Protein AF-A0A961W915-F1 (afdb_monomer)

Nearest PDB structures (foldseek):
  8gjg-assembly1_A  TM=4.124E-01  e=2.824E+00  synthetic construct
  4q25-assembly1_B  TM=3.268E-01  e=2.343E+00  Pseudomonas aeruginosa PAO1

Sequence (198 aa):
MVFWMLTIAFSVVFLVISAAAGSSDPQMVYVHMSVAALVSIVFALISVRDTRQLITEGAPRNAVYASTIRFMGLLWTWGALALVITYGTGILDWPNWMPFFVAFFVAAGLCMFISSTLRRDLDRGEADDRILQLGGYLTAVQLIGMVAAVVAISMSGGATIGAIKTDTWAANQVFLFGALALAAISAYTLKASIGDAR

Solvent-accessible surface area (backbone atoms only — not comparable to full-atom values): 9930 Å² total; per-residue (Å²): 108,68,68,59,52,49,54,43,51,54,50,38,51,52,40,42,52,23,54,53,43,32,82,82,35,73,67,27,53,55,52,28,43,50,53,34,41,51,53,21,49,51,53,27,54,51,46,49,49,51,45,50,50,38,54,77,70,68,50,56,69,46,58,44,41,19,53,50,32,37,52,45,14,50,52,26,43,42,46,22,51,42,44,46,54,32,47,71,68,59,62,35,72,53,98,74,51,60,68,56,34,52,53,25,45,52,51,13,50,52,23,43,49,52,18,51,49,40,48,51,32,54,78,68,73,46,82,58,64,67,61,45,49,49,43,54,48,53,37,52,53,45,25,55,53,20,51,52,49,39,51,54,43,62,74,65,44,34,56,40,81,85,22,60,88,62,47,46,23,64,55,36,27,42,51,40,26,47,21,51,21,45,23,50,41,26,52,51,51,53,55,53,66,57,59,78,75,113

pLDDT: mean 90.87, std 9.74, range [37.22, 98.19]

Mean predicted aligned error: 4.41 Å

Secondary structure (DSSP, 8-state):
-HHHHHHHHHHHHHHHHHHHHTTT-TTHHHHHHHHHHHHHHHHHHHHHHHHHHHHHTT--HHHHHHHHHHHHHHHHHHHHHHHHHHHHTTSS--TTHHHHHHHHHHHHHHHHHHHHHHHHHHHHT---HHHHHHHHHHHHHHHHHHHHHHHHHHHHTTTSGGGGGGS-HHHHHHHHHHHHHHHHHHHHHHHHHHHTT-

Structure (mmCIF, N/CA/C/O backbone):
data_AF-A0A961W915-F1
#
_entry.id   AF-A0A961W915-F1
#
loop_
_atom_site.group_PDB
_atom_site.id
_atom_site.type_symbol
_atom_site.label_atom_id
_atom_site.label_alt_id
_atom_site.label_comp_id
_atom_site.label_asym_id
_atom_site.label_entity_id
_atom_site.label_seq_id
_atom_site.pdbx_PDB_ins_code
_atom_site.Cartn_x
_atom_site.Cartn_y
_atom_site.Cartn_z
_atom_site.occupancy
_atom_site.B_iso_or_equiv
_atom_site.auth_seq_id
_atom_site.auth_comp_id
_atom_site.auth_asym_id
_atom_site.auth_atom_id
_atom_site.pdbx_PDB_model_num
ATOM 1 N N . MET A 1 1 ? -10.499 -14.207 1.181 1.00 76.06 1 MET A N 1
ATOM 2 C CA . MET A 1 1 ? -9.057 -14.366 0.875 1.00 76.06 1 MET A CA 1
ATOM 3 C C . MET A 1 1 ? -8.801 -14.614 -0.605 1.00 76.06 1 MET A C 1
ATOM 5 O O . MET A 1 1 ? -7.999 -13.884 -1.164 1.00 76.06 1 MET A O 1
ATOM 9 N N . VAL A 1 2 ? -9.513 -15.543 -1.256 1.00 83.12 2 VAL A N 1
ATOM 10 C CA . VAL A 1 2 ? -9.369 -15.824 -2.702 1.00 83.12 2 VAL A CA 1
ATOM 11 C C . VAL A 1 2 ? -9.484 -14.567 -3.575 1.00 83.12 2 VAL A C 1
ATOM 13 O O . VAL A 1 2 ? -8.604 -14.321 -4.388 1.00 83.12 2 VAL A O 1
ATOM 16 N N . PHE A 1 3 ? -10.495 -13.720 -3.340 1.00 88.81 3 PHE A N 1
ATOM 17 C CA . PHE A 1 3 ? -10.654 -12.445 -4.057 1.00 88.81 3 PHE A CA 1
ATOM 18 C C . PHE A 1 3 ? -9.382 -11.577 -4.025 1.00 88.81 3 PHE A C 1
ATOM 20 O O . PHE A 1 3 ? -8.920 -11.127 -5.063 1.00 88.81 3 PHE A O 1
ATOM 27 N N . TRP A 1 4 ? -8.766 -11.404 -2.850 1.00 88.44 4 TRP A N 1
ATOM 28 C CA . TRP A 1 4 ? -7.552 -10.595 -2.697 1.00 88.44 4 TRP A CA 1
ATOM 29 C C . TRP A 1 4 ? -6.347 -11.195 -3.413 1.00 88.44 4 TRP A C 1
ATOM 31 O O . TRP A 1 4 ? -5.595 -10.461 -4.045 1.00 88.44 4 TRP A O 1
ATOM 41 N N . MET A 1 5 ? -6.184 -12.518 -3.348 1.00 88.62 5 MET A N 1
ATOM 42 C CA . MET A 1 5 ? -5.103 -13.204 -4.057 1.00 88.62 5 MET A CA 1
ATOM 43 C C . MET A 1 5 ? -5.242 -13.040 -5.569 1.00 88.62 5 MET A C 1
ATOM 45 O O . MET A 1 5 ? -4.257 -12.738 -6.230 1.00 88.62 5 MET A O 1
ATOM 49 N N . LEU A 1 6 ? -6.459 -13.178 -6.105 1.00 90.69 6 LEU A N 1
ATOM 50 C CA . LEU A 1 6 ? -6.725 -12.984 -7.530 1.00 90.69 6 LEU A CA 1
ATOM 51 C C . LEU A 1 6 ? -6.478 -11.534 -7.953 1.00 90.69 6 LEU A C 1
ATOM 53 O O . LEU A 1 6 ? -5.783 -11.310 -8.937 1.00 90.69 6 LEU A O 1
ATOM 57 N N . THR A 1 7 ? -6.970 -10.550 -7.195 1.00 91.44 7 THR A N 1
ATOM 58 C CA . THR A 1 7 ? -6.728 -9.126 -7.486 1.00 91.44 7 THR A CA 1
ATOM 59 C C . THR A 1 7 ? -5.234 -8.804 -7.512 1.00 91.44 7 THR A C 1
ATOM 61 O O . THR A 1 7 ? -4.763 -8.139 -8.435 1.00 91.44 7 THR A O 1
ATOM 64 N N . ILE A 1 8 ? -4.467 -9.304 -6.538 1.00 93.69 8 ILE A N 1
ATOM 65 C CA . ILE A 1 8 ? -3.010 -9.127 -6.504 1.00 93.69 8 ILE A CA 1
ATOM 66 C C . ILE A 1 8 ? -2.358 -9.835 -7.696 1.00 93.69 8 ILE A C 1
ATOM 68 O O . ILE A 1 8 ? -1.586 -9.209 -8.412 1.00 93.69 8 ILE A O 1
ATOM 72 N N . ALA A 1 9 ? -2.693 -11.099 -7.954 1.00 93.38 9 ALA A N 1
ATOM 73 C CA . ALA A 1 9 ? -2.092 -11.873 -9.036 1.00 93.38 9 ALA A CA 1
ATOM 74 C C . ALA A 1 9 ? -2.348 -11.240 -10.412 1.00 93.38 9 ALA A C 1
ATOM 76 O O . ALA A 1 9 ? -1.402 -10.973 -11.149 1.00 93.38 9 ALA A O 1
ATOM 77 N N . PHE A 1 10 ? -3.608 -10.939 -10.741 1.00 94.50 10 PHE A N 1
ATOM 78 C CA . PHE A 1 10 ? -3.956 -10.332 -12.025 1.00 94.50 10 PHE A CA 1
ATOM 79 C C . PHE A 1 10 ? -3.325 -8.952 -12.189 1.00 94.50 10 PHE A C 1
ATOM 81 O O . PHE A 1 10 ? -2.765 -8.665 -13.243 1.00 94.50 10 PHE A O 1
ATOM 88 N N . SER A 1 11 ? -3.367 -8.105 -11.157 1.00 95.75 11 SER A N 1
ATOM 89 C CA . SER A 1 11 ? -2.757 -6.777 -11.260 1.00 95.75 11 SER A CA 1
ATOM 90 C C . SER A 1 11 ? -1.247 -6.833 -11.452 1.00 95.75 11 SER A C 1
ATOM 92 O O . SER A 1 11 ? -0.727 -6.108 -12.292 1.00 95.75 11 SER A O 1
ATOM 94 N N . VAL A 1 12 ? -0.547 -7.714 -10.735 1.00 96.75 12 VAL A N 1
ATOM 95 C CA . VAL A 1 12 ? 0.894 -7.921 -10.911 1.00 96.75 12 VAL A CA 1
ATOM 96 C C . VAL A 1 12 ? 1.206 -8.401 -12.326 1.00 96.75 12 VAL A C 1
ATOM 98 O O . VAL A 1 12 ? 2.140 -7.888 -12.931 1.00 96.75 12 VAL A O 1
ATOM 101 N N . VAL A 1 13 ? 0.401 -9.304 -12.895 1.00 96.75 13 VAL A N 1
ATOM 102 C CA . VAL A 1 13 ? 0.553 -9.723 -14.299 1.00 96.75 13 VAL A CA 1
ATOM 103 C C . VAL A 1 13 ? 0.434 -8.527 -15.248 1.00 96.75 13 VAL A C 1
ATOM 105 O O . VAL A 1 13 ? 1.291 -8.353 -16.109 1.00 96.75 13 VAL A O 1
ATOM 108 N N . PHE A 1 14 ? -0.572 -7.664 -15.080 1.00 96.81 14 PHE A N 1
ATOM 109 C CA . PHE A 1 14 ? -0.720 -6.474 -15.927 1.00 96.81 14 PHE A CA 1
ATOM 110 C C . PHE A 1 14 ? 0.423 -5.463 -15.753 1.00 96.81 14 PHE A C 1
ATOM 112 O O . PHE A 1 14 ? 0.882 -4.893 -16.744 1.00 96.81 14 PHE A O 1
ATOM 119 N N . LEU A 1 15 ? 0.912 -5.257 -14.527 1.00 96.88 15 LEU A N 1
ATOM 120 C CA . LEU A 1 15 ? 2.083 -4.413 -14.262 1.00 96.88 15 LEU A CA 1
ATOM 121 C C . LEU A 1 15 ? 3.330 -4.976 -14.953 1.00 96.88 15 LEU A C 1
ATOM 123 O O . LEU A 1 15 ? 4.024 -4.263 -15.662 1.00 96.88 15 LEU A O 1
ATOM 127 N N . VAL A 1 16 ? 3.562 -6.280 -14.846 1.00 95.88 16 VAL A N 1
ATOM 128 C CA . VAL A 1 16 ? 4.701 -6.955 -15.479 1.00 95.88 16 VAL A CA 1
ATOM 129 C C . VAL A 1 16 ? 4.644 -6.868 -17.004 1.00 95.88 16 VAL A C 1
ATOM 131 O O . VAL A 1 16 ? 5.639 -6.521 -17.636 1.00 95.88 16 VAL A O 1
ATOM 134 N N . ILE A 1 17 ? 3.478 -7.130 -17.604 1.00 95.38 17 ILE A N 1
ATOM 135 C CA . ILE A 1 17 ? 3.293 -7.047 -19.060 1.00 95.38 17 ILE A CA 1
ATOM 136 C C . ILE A 1 17 ? 3.532 -5.617 -19.553 1.00 95.38 17 ILE A C 1
ATOM 138 O O . ILE A 1 17 ? 4.252 -5.412 -20.528 1.00 95.38 17 ILE A O 1
ATOM 142 N N . SER A 1 18 ? 2.950 -4.624 -18.875 1.00 95.06 18 SER A N 1
ATOM 143 C CA . SER A 1 18 ? 3.122 -3.217 -19.254 1.00 95.06 18 SER A CA 1
ATOM 144 C C . SER A 1 18 ? 4.554 -2.717 -19.028 1.00 95.06 18 SER A C 1
ATOM 146 O O . SER A 1 18 ? 5.052 -1.944 -19.843 1.00 95.06 18 SER A O 1
ATOM 148 N N . ALA A 1 19 ? 5.258 -3.205 -18.002 1.00 93.31 19 ALA A N 1
ATOM 149 C CA . ALA A 1 19 ? 6.679 -2.926 -17.798 1.00 93.31 19 ALA A CA 1
ATOM 150 C C . ALA A 1 19 ? 7.5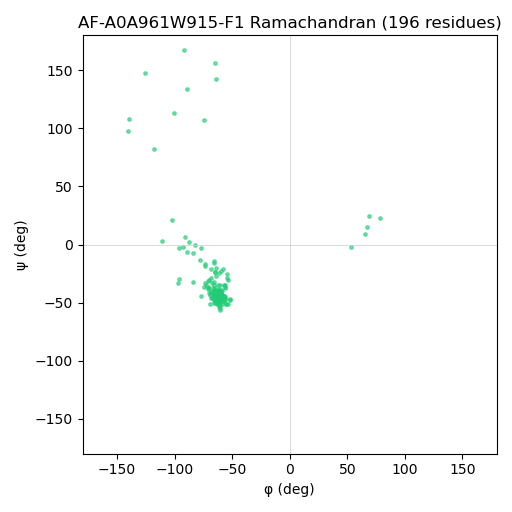43 -3.506 -18.929 1.00 93.31 19 ALA A C 1
ATOM 152 O O . ALA A 1 19 ? 8.348 -2.781 -19.511 1.00 93.31 19 ALA A O 1
ATOM 153 N N . ALA A 1 20 ? 7.326 -4.772 -19.301 1.00 92.75 20 ALA A N 1
ATOM 154 C CA . ALA A 1 20 ? 8.067 -5.424 -20.381 1.00 92.75 20 ALA A CA 1
ATOM 155 C C . ALA A 1 20 ? 7.852 -4.732 -21.737 1.00 92.75 20 ALA A C 1
ATOM 157 O O . ALA A 1 20 ? 8.801 -4.508 -22.491 1.00 92.75 20 ALA A O 1
ATOM 158 N N . ALA A 1 21 ? 6.610 -4.339 -22.027 1.00 91.75 21 ALA A N 1
ATOM 159 C CA . ALA A 1 21 ? 6.253 -3.652 -23.264 1.00 91.75 21 ALA A CA 1
ATOM 160 C C . ALA A 1 21 ? 6.729 -2.184 -23.318 1.00 91.75 21 ALA A C 1
ATOM 162 O O . ALA A 1 21 ? 6.819 -1.615 -24.408 1.00 91.75 21 ALA A O 1
ATOM 163 N N . GLY A 1 22 ? 7.082 -1.580 -22.176 1.00 84.81 22 GLY A N 1
ATOM 164 C CA . GLY A 1 22 ? 7.521 -0.182 -22.076 1.00 84.81 22 GLY A CA 1
ATOM 165 C C . GLY A 1 22 ? 8.791 0.154 -22.862 1.00 84.81 22 GLY A C 1
ATOM 166 O O . GLY A 1 22 ? 8.959 1.297 -23.281 1.00 84.81 22 GLY A O 1
ATOM 167 N N . SER A 1 23 ? 9.650 -0.836 -23.125 1.00 76.62 23 SER A N 1
ATOM 168 C CA . SER A 1 23 ? 10.840 -0.675 -23.977 1.00 76.62 23 SER A CA 1
ATOM 169 C C . SER A 1 23 ? 10.495 -0.483 -25.461 1.00 76.62 23 SER A C 1
ATOM 171 O O . SER A 1 23 ? 11.212 0.210 -26.181 1.00 76.62 23 SER A O 1
ATOM 173 N N . SER A 1 24 ? 9.385 -1.077 -25.912 1.00 84.12 24 SER A N 1
ATOM 174 C CA . SER A 1 24 ? 8.913 -1.033 -27.301 1.00 84.12 24 SER A CA 1
ATOM 175 C C . SER A 1 24 ? 7.862 0.046 -27.564 1.00 84.12 24 SER A C 1
ATOM 177 O O . SER A 1 24 ? 7.790 0.566 -28.675 1.00 84.12 24 SER A O 1
ATOM 179 N N . ASP A 1 25 ? 7.061 0.395 -26.556 1.00 87.00 25 ASP A N 1
ATOM 180 C CA . ASP A 1 25 ? 6.005 1.399 -26.657 1.00 87.00 25 ASP A CA 1
ATOM 181 C C . ASP A 1 25 ? 5.961 2.269 -25.386 1.00 87.00 25 ASP A C 1
ATOM 183 O O . ASP A 1 25 ? 5.482 1.819 -24.338 1.00 87.00 25 ASP A O 1
ATOM 187 N N . PRO A 1 26 ? 6.398 3.542 -25.462 1.00 83.56 26 PRO A N 1
ATOM 188 C CA . PRO A 1 26 ? 6.348 4.469 -24.334 1.00 83.56 26 PRO A CA 1
ATOM 189 C C . PRO A 1 26 ? 4.940 4.702 -23.761 1.00 83.56 26 PRO A C 1
ATOM 191 O O . PRO A 1 26 ? 4.820 5.106 -22.603 1.00 83.56 26 PRO A O 1
ATOM 194 N N . GLN A 1 27 ? 3.864 4.445 -24.520 1.00 87.38 27 GLN A N 1
ATOM 195 C CA . GLN A 1 27 ? 2.487 4.550 -24.015 1.00 87.38 27 GLN A CA 1
ATOM 196 C C . GLN A 1 27 ? 2.190 3.520 -22.916 1.00 87.38 27 GLN A C 1
ATOM 198 O O . GLN A 1 27 ? 1.336 3.762 -22.059 1.00 87.38 27 GLN A O 1
ATOM 203 N N . MET A 1 28 ? 2.926 2.405 -22.870 1.00 90.25 28 MET A N 1
ATOM 204 C CA . MET A 1 28 ? 2.745 1.364 -21.852 1.00 90.25 28 MET A CA 1
ATOM 205 C C . MET A 1 28 ? 3.055 1.857 -20.437 1.00 90.25 28 MET A C 1
ATOM 207 O O . MET A 1 28 ? 2.518 1.319 -19.470 1.00 90.25 28 MET A O 1
ATOM 211 N N . VAL A 1 29 ? 3.812 2.950 -20.300 1.00 89.00 29 VAL A N 1
ATOM 212 C CA . VAL A 1 29 ? 4.009 3.637 -19.018 1.00 89.00 29 VAL A CA 1
ATOM 213 C C . VAL A 1 29 ? 2.693 4.167 -18.452 1.00 89.00 29 VAL A C 1
ATOM 215 O O . VAL A 1 29 ? 2.471 4.080 -17.246 1.00 89.00 29 VAL A O 1
ATOM 218 N N . TYR A 1 30 ? 1.792 4.680 -19.294 1.00 90.69 30 TYR A N 1
ATOM 219 C CA . TYR A 1 30 ? 0.468 5.128 -18.857 1.00 90.69 30 TYR A CA 1
ATOM 220 C C . TYR A 1 30 ? -0.457 3.960 -18.530 1.00 90.69 30 TYR A C 1
ATOM 222 O O . TYR A 1 30 ? -1.273 4.066 -17.612 1.00 90.69 30 TYR A O 1
ATOM 230 N N . VAL A 1 31 ? -0.324 2.837 -19.239 1.00 93.38 31 VAL A N 1
ATOM 231 C CA . VAL A 1 31 ? -1.056 1.604 -18.916 1.00 93.38 31 VAL A CA 1
ATOM 232 C C . VAL A 1 31 ? -0.637 1.102 -17.538 1.00 93.38 31 VAL A C 1
ATOM 234 O O . VAL A 1 31 ? -1.493 0.916 -16.676 1.00 93.38 31 VAL A O 1
ATOM 237 N N . HIS A 1 32 ? 0.667 0.976 -17.296 1.00 94.94 32 HIS A N 1
ATOM 238 C CA . HIS A 1 32 ? 1.217 0.586 -16.000 1.00 94.94 32 HIS A CA 1
ATOM 239 C C . HIS A 1 32 ? 0.737 1.524 -14.881 1.00 94.94 32 HIS A C 1
ATOM 241 O O . HIS A 1 32 ? 0.244 1.075 -13.844 1.00 94.94 32 HIS A O 1
ATOM 247 N N . MET A 1 33 ? 0.778 2.837 -15.135 1.00 94.25 33 MET A N 1
ATOM 248 C CA . MET A 1 33 ? 0.310 3.869 -14.211 1.00 94.25 33 MET A CA 1
ATOM 249 C C . MET A 1 33 ? -1.176 3.694 -13.883 1.00 94.25 33 MET A C 1
ATOM 251 O O . MET A 1 33 ? -1.570 3.766 -12.722 1.00 94.25 33 MET A O 1
ATOM 255 N N . SER A 1 34 ? -1.996 3.426 -14.901 1.00 95.06 34 SER A N 1
ATOM 256 C CA . SER A 1 34 ? -3.442 3.234 -14.763 1.00 95.06 34 SER A CA 1
ATOM 257 C C . SER A 1 34 ? -3.771 1.969 -13.976 1.00 95.06 34 SER A C 1
ATOM 259 O O . SER A 1 34 ? -4.661 1.992 -13.129 1.00 95.06 34 SER A O 1
ATOM 261 N N . VAL A 1 35 ? -3.036 0.878 -14.211 1.00 96.75 35 VAL A N 1
ATOM 262 C CA . VAL A 1 35 ? -3.179 -0.372 -13.452 1.00 96.75 35 VAL A CA 1
ATOM 263 C C . VAL A 1 35 ? -2.818 -0.142 -11.985 1.00 96.75 35 VAL A C 1
ATOM 265 O O . VAL A 1 35 ? -3.607 -0.492 -11.107 1.00 96.75 35 VAL A O 1
ATOM 268 N N . ALA A 1 36 ? -1.675 0.493 -11.709 1.00 97.12 36 ALA A N 1
ATOM 269 C CA . ALA A 1 36 ? -1.254 0.811 -10.347 1.00 97.12 36 ALA A CA 1
ATOM 270 C C . ALA A 1 36 ? -2.280 1.706 -9.630 1.00 97.12 36 ALA A C 1
ATOM 272 O O . ALA A 1 36 ? -2.691 1.403 -8.510 1.00 97.12 36 ALA A O 1
ATOM 273 N N . ALA A 1 37 ? -2.760 2.756 -10.301 1.00 96.75 37 ALA A N 1
ATOM 274 C CA . ALA A 1 37 ? -3.780 3.654 -9.771 1.00 96.75 37 ALA A CA 1
ATOM 275 C C . ALA A 1 37 ? -5.098 2.928 -9.472 1.00 96.75 37 ALA A C 1
ATOM 277 O O . ALA A 1 37 ? -5.648 3.075 -8.380 1.00 96.75 37 ALA A O 1
ATOM 278 N N . LEU A 1 38 ? -5.596 2.121 -10.414 1.00 97.06 38 LEU A N 1
ATOM 279 C CA . LEU A 1 38 ? -6.860 1.399 -10.274 1.00 97.06 38 LEU A CA 1
ATOM 280 C C . LEU A 1 38 ? -6.826 0.441 -9.082 1.00 97.06 38 LEU A C 1
ATOM 282 O O . LEU A 1 38 ? -7.749 0.434 -8.270 1.00 97.06 38 LEU A O 1
ATOM 286 N N . VAL A 1 39 ? -5.754 -0.340 -8.953 1.00 96.44 39 VAL A N 1
ATOM 287 C CA . VAL A 1 39 ? -5.588 -1.295 -7.849 1.00 96.44 39 VAL A CA 1
ATOM 288 C C . VAL A 1 39 ? -5.571 -0.561 -6.515 1.00 96.44 39 VAL A C 1
ATOM 290 O O . VAL A 1 39 ? -6.328 -0.911 -5.609 1.00 96.44 39 VAL A O 1
ATOM 293 N N . SER A 1 40 ? -4.781 0.505 -6.416 1.00 97.31 40 SER A N 1
ATOM 294 C CA . SER A 1 40 ? -4.712 1.356 -5.231 1.00 97.31 40 SER A CA 1
ATOM 295 C C . SER A 1 40 ? -6.063 1.957 -4.841 1.00 97.31 40 SER A C 1
ATOM 297 O O . SER A 1 40 ? -6.437 1.915 -3.667 1.00 97.31 40 SER A O 1
ATOM 299 N N . ILE A 1 41 ? -6.833 2.457 -5.813 1.00 97.12 41 ILE A N 1
ATOM 300 C CA . ILE A 1 41 ? -8.188 2.976 -5.586 1.00 97.12 41 ILE A CA 1
ATOM 301 C C . ILE A 1 41 ? -9.108 1.866 -5.071 1.00 97.12 41 ILE A C 1
ATOM 303 O O . ILE A 1 41 ? -9.819 2.075 -4.091 1.00 97.12 41 ILE A O 1
ATOM 307 N N . VAL A 1 42 ? -9.081 0.678 -5.680 1.00 95.88 42 VAL A N 1
ATOM 308 C CA . VAL A 1 42 ? -9.908 -0.464 -5.258 1.00 95.88 42 VAL A CA 1
ATOM 309 C C . VAL A 1 42 ? -9.595 -0.871 -3.817 1.00 95.88 42 VAL A C 1
ATOM 311 O O . VAL A 1 42 ? -10.516 -1.023 -3.014 1.00 95.88 42 VAL A O 1
ATOM 314 N N . PHE A 1 43 ? -8.315 -0.994 -3.455 1.00 96.44 43 PHE A N 1
ATOM 315 C CA . PHE A 1 43 ? -7.909 -1.300 -2.081 1.00 96.44 43 PHE A CA 1
ATOM 316 C C . PHE A 1 43 ? -8.369 -0.224 -1.092 1.00 96.44 43 PHE A C 1
ATOM 318 O O . PHE A 1 43 ? -8.934 -0.559 -0.049 1.00 96.44 43 PHE A O 1
ATOM 325 N N . ALA A 1 44 ? -8.179 1.054 -1.428 1.00 97.25 44 ALA A N 1
ATOM 326 C CA . ALA A 1 44 ? -8.595 2.161 -0.575 1.00 97.25 44 ALA A CA 1
ATOM 327 C C . ALA A 1 44 ? -10.117 2.191 -0.378 1.00 97.25 44 ALA A C 1
ATOM 329 O O . ALA A 1 44 ? -10.587 2.254 0.756 1.00 97.25 44 ALA A O 1
ATOM 330 N N . LEU A 1 45 ? -10.898 2.086 -1.456 1.00 97.06 45 LEU A N 1
ATOM 331 C CA . LEU A 1 45 ? -12.361 2.114 -1.394 1.00 97.06 45 LEU A CA 1
ATOM 332 C C . LEU A 1 45 ? -12.929 0.940 -0.599 1.00 97.06 45 LEU A C 1
ATOM 334 O O . LEU A 1 45 ? -13.832 1.138 0.214 1.00 97.06 45 LEU A O 1
ATOM 338 N N . ILE A 1 46 ? -12.404 -0.270 -0.806 1.00 96.81 46 ILE A N 1
ATOM 339 C CA . ILE A 1 46 ? -12.881 -1.444 -0.072 1.00 96.81 46 ILE A CA 1
ATOM 340 C C . ILE A 1 46 ? -12.493 -1.344 1.403 1.00 96.81 46 ILE A C 1
ATOM 342 O O . ILE A 1 46 ? -13.339 -1.583 2.255 1.00 96.81 46 ILE A O 1
ATOM 346 N N . SER A 1 47 ? -11.275 -0.905 1.727 1.00 96.12 47 SER A N 1
ATOM 347 C CA . SER A 1 47 ? -10.894 -0.684 3.124 1.00 96.12 47 SER A CA 1
ATOM 348 C C . SER A 1 47 ? -11.775 0.370 3.797 1.00 96.12 47 SER A C 1
ATOM 350 O O . SER A 1 47 ? -12.203 0.163 4.925 1.00 96.12 47 SER A O 1
ATOM 352 N N . VAL A 1 48 ? -12.079 1.483 3.119 1.00 96.56 48 VAL A N 1
ATOM 353 C CA . VAL A 1 48 ? -12.979 2.524 3.643 1.00 96.56 48 VAL A CA 1
ATOM 354 C C . VAL A 1 48 ? -14.383 1.970 3.868 1.00 96.56 48 VAL A C 1
ATOM 356 O O . VAL A 1 48 ? -15.005 2.266 4.890 1.00 96.56 48 VAL A O 1
ATOM 359 N N . ARG A 1 49 ? -14.890 1.161 2.932 1.00 96.75 49 ARG A N 1
ATOM 360 C CA . ARG A 1 49 ? -16.183 0.486 3.064 1.00 96.75 49 ARG A CA 1
ATOM 361 C C . ARG A 1 49 ? -16.195 -0.465 4.261 1.00 96.75 49 ARG A C 1
ATOM 363 O O . ARG A 1 49 ? -17.127 -0.381 5.054 1.00 96.75 49 ARG A O 1
ATOM 370 N N . ASP A 1 50 ? -15.174 -1.304 4.415 1.00 95.81 50 ASP A N 1
ATOM 371 C CA . ASP A 1 50 ? -15.058 -2.248 5.531 1.00 95.81 50 ASP A CA 1
ATOM 372 C C . ASP A 1 50 ? -14.974 -1.503 6.871 1.00 95.81 50 ASP A C 1
ATOM 374 O O . ASP A 1 50 ? -15.680 -1.849 7.814 1.00 95.81 50 ASP A O 1
ATOM 378 N N . THR A 1 51 ? -14.180 -0.429 6.958 1.00 95.50 51 THR A N 1
ATOM 379 C CA . THR A 1 51 ? -14.118 0.418 8.159 1.00 95.50 51 THR A CA 1
ATOM 380 C C . THR A 1 51 ? -15.478 1.036 8.481 1.00 95.50 51 THR A C 1
ATOM 382 O O . THR A 1 51 ? -15.889 1.024 9.637 1.00 95.50 51 THR A O 1
ATOM 385 N N . ARG A 1 52 ? -16.201 1.561 7.480 1.00 95.12 52 ARG A N 1
ATOM 386 C CA . ARG A 1 52 ? -17.559 2.099 7.677 1.00 95.12 52 ARG A CA 1
ATOM 387 C C . ARG A 1 52 ? -18.506 1.044 8.215 1.00 95.12 52 ARG A C 1
ATOM 389 O O . ARG A 1 52 ? -19.211 1.325 9.173 1.00 95.12 52 ARG A O 1
ATOM 396 N N . GLN A 1 53 ? -18.505 -0.133 7.599 1.00 95.94 53 GLN A N 1
ATOM 397 C CA . GLN A 1 53 ? -19.383 -1.224 7.987 1.00 95.94 53 GLN A CA 1
ATOM 398 C C . GLN A 1 53 ? -19.132 -1.644 9.441 1.00 95.94 53 GLN A C 1
ATOM 400 O O . GLN A 1 53 ? -20.073 -1.686 10.228 1.00 95.94 53 GLN A O 1
ATOM 405 N N . LEU A 1 54 ? -17.866 -1.843 9.817 1.00 94.75 54 LEU A N 1
ATOM 406 C CA . LEU A 1 54 ? -17.484 -2.189 11.188 1.00 94.75 54 LEU A CA 1
ATOM 407 C C . LEU A 1 54 ? -17.976 -1.148 12.202 1.00 94.75 54 LEU A C 1
ATOM 409 O O . LEU A 1 54 ? -18.538 -1.509 13.229 1.00 94.75 54 LEU A O 1
ATOM 413 N N . ILE A 1 55 ? -17.827 0.141 11.899 1.00 92.81 55 ILE A N 1
ATOM 414 C CA . ILE A 1 55 ? -18.298 1.214 12.786 1.00 92.81 55 ILE A CA 1
ATOM 415 C C . ILE A 1 55 ? -19.824 1.212 12.890 1.00 92.81 55 ILE A C 1
ATOM 417 O O . ILE A 1 55 ? -20.364 1.298 13.988 1.00 92.81 55 ILE A O 1
ATOM 421 N N . THR A 1 56 ? -20.539 1.071 11.769 1.00 93.38 56 THR A N 1
ATOM 422 C CA . THR A 1 56 ? -22.012 1.025 11.785 1.00 93.38 56 THR A CA 1
ATOM 423 C C . THR A 1 56 ? -22.565 -0.185 12.531 1.00 93.38 56 THR A C 1
ATOM 425 O O . THR A 1 56 ? -23.664 -0.116 13.069 1.00 93.38 56 THR A O 1
ATOM 428 N N . GLU A 1 57 ? -21.805 -1.278 12.586 1.00 93.81 57 GLU A N 1
ATOM 429 C CA . GLU A 1 57 ? -22.137 -2.486 13.346 1.00 93.81 57 GLU A CA 1
ATOM 430 C C . GLU A 1 57 ? -21.764 -2.369 14.838 1.00 93.81 57 GLU A C 1
ATOM 432 O O . GLU A 1 57 ? -21.998 -3.302 15.603 1.00 93.81 57 GLU A O 1
ATOM 437 N N . GLY A 1 58 ? -21.193 -1.238 15.274 1.00 90.25 58 GLY A N 1
ATOM 438 C CA . GLY A 1 58 ? -20.730 -1.043 16.649 1.00 90.25 58 GLY A CA 1
ATOM 439 C C . GLY A 1 58 ? -19.509 -1.896 16.996 1.00 90.25 58 GLY A C 1
ATOM 440 O O . GLY A 1 58 ? -19.297 -2.228 18.163 1.00 90.25 58 GLY A O 1
ATOM 441 N N . ALA A 1 59 ? -18.718 -2.292 15.993 1.00 90.81 59 ALA A N 1
ATOM 442 C CA . ALA A 1 59 ? -17.540 -3.111 16.213 1.00 90.81 59 ALA A CA 1
ATOM 443 C C . ALA A 1 59 ? -16.504 -2.353 17.062 1.00 90.81 59 ALA A C 1
ATOM 445 O O . ALA A 1 59 ? -16.285 -1.152 16.874 1.00 90.81 59 ALA A O 1
ATOM 446 N N . PRO A 1 60 ? -15.808 -3.046 17.973 1.00 89.62 60 PRO A N 1
ATOM 447 C CA . PRO A 1 60 ? -14.788 -2.423 18.804 1.00 89.62 60 PRO A CA 1
ATOM 448 C C . PRO A 1 60 ? -13.598 -1.916 17.967 1.00 89.62 60 PRO A C 1
ATOM 450 O O . PRO A 1 60 ? -13.295 -2.410 16.877 1.00 89.62 60 PRO A O 1
ATOM 453 N N . ARG A 1 61 ? -12.869 -0.925 18.498 1.00 88.88 61 ARG A N 1
ATOM 454 C CA . ARG A 1 61 ? -11.766 -0.240 17.788 1.00 88.88 61 ARG A CA 1
ATOM 455 C C . ARG A 1 61 ? -10.654 -1.178 17.309 1.00 88.88 61 ARG A C 1
ATOM 457 O O . ARG A 1 61 ? -10.070 -0.946 16.252 1.00 88.88 61 ARG A O 1
ATOM 464 N N . ASN A 1 62 ? -10.353 -2.232 18.062 1.00 88.81 62 ASN A N 1
ATOM 465 C CA . ASN A 1 62 ? -9.398 -3.266 17.654 1.00 88.81 62 ASN A CA 1
ATOM 466 C C . ASN A 1 62 ? -9.831 -3.969 16.354 1.00 88.81 62 ASN A C 1
ATOM 468 O O . ASN A 1 62 ? -8.964 -4.260 15.536 1.00 88.81 62 ASN A O 1
ATOM 472 N N . ALA A 1 63 ? -11.130 -4.168 16.100 1.00 92.69 63 ALA A N 1
ATOM 473 C CA . ALA A 1 63 ? -11.626 -4.774 14.858 1.00 92.69 63 ALA A CA 1
ATOM 474 C C . ALA A 1 63 ? -11.400 -3.854 13.658 1.00 92.69 63 ALA A C 1
ATOM 476 O O . ALA A 1 63 ? -10.945 -4.298 12.599 1.00 92.69 63 ALA A O 1
ATOM 477 N N . VAL A 1 64 ? -11.635 -2.556 13.858 1.00 94.12 64 VAL A N 1
ATOM 478 C CA . VAL A 1 64 ? -11.347 -1.521 12.864 1.00 94.12 64 VAL A CA 1
ATOM 479 C C . VAL A 1 64 ? -9.855 -1.502 12.527 1.00 94.12 64 VAL A C 1
ATOM 481 O O . VAL A 1 64 ? -9.499 -1.679 11.362 1.00 94.12 64 VAL A O 1
ATOM 484 N N . TYR A 1 65 ? -8.968 -1.379 13.523 1.00 94.38 65 TYR A N 1
ATOM 485 C CA . TYR A 1 65 ? -7.523 -1.383 13.270 1.00 94.38 65 TYR A CA 1
ATOM 486 C C . TYR A 1 65 ? -7.039 -2.703 12.668 1.00 94.38 65 TYR A C 1
ATOM 488 O O . TYR A 1 65 ? -6.221 -2.684 11.751 1.00 94.38 65 TYR A O 1
ATOM 496 N N . ALA A 1 66 ? -7.556 -3.848 13.116 1.00 95.12 66 ALA A N 1
ATOM 497 C CA . ALA A 1 66 ? -7.164 -5.138 12.568 1.00 95.12 66 ALA A CA 1
ATOM 498 C C . ALA A 1 66 ? -7.498 -5.254 11.079 1.00 95.12 66 ALA A C 1
ATOM 500 O O . ALA A 1 66 ? -6.667 -5.724 10.295 1.00 95.12 66 ALA A O 1
ATOM 501 N N . SER A 1 67 ? -8.696 -4.814 10.683 1.00 95.88 67 SER A N 1
ATOM 502 C CA . SER A 1 67 ? -9.114 -4.788 9.282 1.00 95.88 67 SER A CA 1
ATOM 503 C C . SER A 1 67 ? -8.243 -3.830 8.470 1.00 95.88 67 SER A C 1
ATOM 505 O O . SER A 1 67 ? -7.652 -4.235 7.469 1.00 95.88 67 SER A O 1
ATOM 507 N N . THR A 1 68 ? -8.064 -2.597 8.946 1.00 96.69 68 THR A N 1
ATOM 508 C CA . THR A 1 68 ? -7.225 -1.576 8.306 1.00 96.69 68 THR A CA 1
ATOM 509 C C . THR A 1 68 ? -5.793 -2.065 8.080 1.00 96.69 68 THR A C 1
ATOM 511 O O . THR A 1 68 ? -5.279 -2.016 6.963 1.00 96.69 68 THR A O 1
ATOM 514 N N . ILE A 1 69 ? -5.149 -2.602 9.117 1.00 97.19 69 ILE A N 1
ATOM 515 C CA . ILE A 1 69 ? -3.765 -3.080 9.042 1.00 97.19 69 ILE A CA 1
ATOM 516 C C . ILE A 1 69 ? -3.662 -4.291 8.100 1.00 97.19 69 ILE A C 1
ATOM 518 O O . ILE A 1 69 ? -2.673 -4.428 7.380 1.00 97.19 69 ILE A O 1
ATOM 522 N N . ARG A 1 70 ? -4.699 -5.136 8.005 1.00 97.25 70 ARG A N 1
ATOM 523 C CA . ARG A 1 70 ? -4.754 -6.213 7.000 1.00 97.25 70 ARG A CA 1
ATOM 524 C C . ARG A 1 70 ? -4.671 -5.654 5.582 1.00 97.25 70 ARG A C 1
ATOM 526 O O . ARG A 1 70 ? -3.912 -6.174 4.767 1.00 97.25 70 ARG A O 1
ATO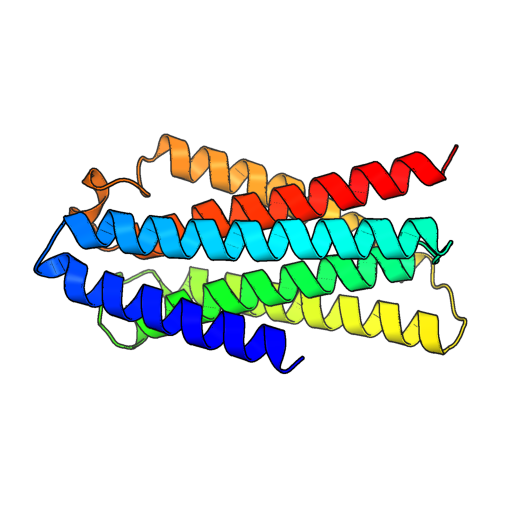M 533 N N . PHE A 1 71 ? -5.447 -4.613 5.281 1.00 97.31 71 PHE A N 1
ATOM 534 C CA . PHE A 1 71 ? -5.423 -3.954 3.973 1.00 97.31 71 PHE A CA 1
ATOM 535 C C . PHE A 1 71 ? -4.068 -3.318 3.675 1.00 97.31 71 PHE A C 1
ATOM 537 O O . PHE A 1 71 ? -3.565 -3.472 2.562 1.00 97.31 71 PHE A O 1
ATOM 544 N N . MET A 1 72 ? -3.438 -2.694 4.675 1.00 98.00 72 MET A N 1
ATOM 545 C CA . MET A 1 72 ? -2.068 -2.195 4.541 1.00 98.00 72 MET A CA 1
ATOM 546 C C . MET A 1 72 ? -1.096 -3.317 4.182 1.00 98.00 72 MET A C 1
ATOM 548 O O . MET A 1 72 ? -0.330 -3.189 3.231 1.00 98.00 72 MET A O 1
ATOM 552 N N . GLY A 1 73 ? -1.165 -4.446 4.892 1.00 97.88 73 GLY A N 1
ATOM 553 C CA . GLY A 1 73 ? -0.326 -5.609 4.616 1.00 97.88 73 GLY A CA 1
ATOM 554 C C . GLY A 1 73 ? -0.518 -6.162 3.204 1.00 97.88 73 GLY A C 1
ATOM 555 O O . GLY A 1 73 ? 0.459 -6.531 2.554 1.00 97.88 73 GLY A O 1
ATOM 556 N N . LEU A 1 74 ? -1.756 -6.188 2.697 1.00 97.75 74 LEU A N 1
ATOM 557 C CA . LEU A 1 74 ? -2.043 -6.612 1.322 1.00 97.75 74 LEU A CA 1
ATOM 558 C C . LEU A 1 74 ? -1.443 -5.658 0.281 1.00 97.75 74 LEU A C 1
ATOM 560 O O . LEU A 1 74 ? -0.875 -6.134 -0.697 1.00 97.75 74 LEU A O 1
ATOM 564 N N . LEU A 1 75 ? -1.518 -4.341 0.497 1.00 97.50 75 LEU A N 1
ATOM 565 C CA . LEU A 1 75 ? -0.897 -3.352 -0.394 1.00 97.50 75 LEU A CA 1
ATOM 566 C C . LEU A 1 75 ? 0.633 -3.448 -0.388 1.00 97.50 75 LEU A C 1
ATOM 568 O O . LEU A 1 75 ? 1.249 -3.431 -1.451 1.00 97.50 75 LEU A O 1
ATOM 572 N N . TRP A 1 76 ? 1.247 -3.624 0.785 1.00 98.19 76 TRP A N 1
ATOM 573 C CA . TRP A 1 76 ? 2.687 -3.875 0.886 1.00 98.19 76 TRP A CA 1
ATOM 574 C C . TRP A 1 76 ? 3.093 -5.168 0.171 1.00 98.19 76 TRP A C 1
ATOM 576 O O . TRP A 1 76 ? 4.085 -5.184 -0.555 1.00 98.19 76 TRP A O 1
ATOM 586 N N . THR A 1 77 ? 2.292 -6.229 0.310 1.00 98.12 77 THR A N 1
ATOM 587 C CA . THR A 1 77 ? 2.503 -7.504 -0.396 1.00 98.12 77 THR A CA 1
ATOM 588 C C . THR A 1 77 ? 2.419 -7.316 -1.909 1.00 98.12 77 THR A C 1
ATOM 590 O O . THR A 1 77 ? 3.280 -7.796 -2.640 1.00 98.12 77 THR A O 1
ATOM 593 N N . TRP A 1 78 ? 1.403 -6.594 -2.383 1.00 98.19 78 TRP A N 1
ATOM 594 C CA . TRP A 1 78 ? 1.234 -6.269 -3.796 1.00 98.19 78 TRP A CA 1
ATOM 595 C C . TRP A 1 78 ? 2.444 -5.512 -4.353 1.00 98.19 78 TRP A C 1
ATOM 597 O O . TRP A 1 78 ? 2.993 -5.918 -5.376 1.00 98.19 78 TRP A O 1
ATOM 607 N N . GLY A 1 79 ? 2.915 -4.478 -3.650 1.00 97.62 79 GLY A N 1
ATOM 608 C CA . GLY A 1 79 ? 4.095 -3.724 -4.065 1.00 97.62 79 GLY A CA 1
ATOM 609 C C . GLY A 1 79 ? 5.379 -4.561 -4.048 1.00 97.62 79 GLY A C 1
ATOM 610 O O . GLY A 1 79 ? 6.171 -4.474 -4.983 1.00 97.62 79 GLY A O 1
ATOM 611 N N . ALA A 1 80 ? 5.560 -5.427 -3.042 1.00 98.19 80 ALA A N 1
ATOM 612 C CA . ALA A 1 80 ? 6.699 -6.344 -2.971 1.00 98.19 80 ALA A CA 1
ATOM 613 C C . ALA A 1 80 ? 6.720 -7.315 -4.160 1.00 98.19 80 ALA A C 1
ATOM 615 O O . ALA A 1 80 ? 7.771 -7.524 -4.762 1.00 98.19 80 ALA A O 1
ATOM 616 N N . LEU A 1 81 ? 5.561 -7.883 -4.514 1.00 98.06 81 LEU A N 1
ATOM 617 C CA . LEU A 1 81 ? 5.419 -8.801 -5.645 1.00 98.06 81 LEU A CA 1
ATOM 618 C C . LEU A 1 81 ? 5.650 -8.097 -6.984 1.00 98.06 81 LEU A C 1
ATOM 620 O O . LEU A 1 81 ? 6.392 -8.609 -7.820 1.00 98.06 81 LEU A O 1
ATOM 624 N N . ALA A 1 82 ? 5.064 -6.913 -7.174 1.00 97.44 82 ALA A N 1
ATOM 625 C CA . ALA A 1 82 ? 5.296 -6.109 -8.369 1.00 97.44 82 ALA A CA 1
ATOM 626 C C . ALA A 1 82 ? 6.791 -5.806 -8.546 1.00 97.44 82 ALA A C 1
ATOM 628 O O . ALA A 1 82 ? 7.329 -5.975 -9.639 1.00 97.44 82 ALA A O 1
ATOM 629 N N . LEU A 1 83 ? 7.479 -5.430 -7.464 1.00 97.00 83 LEU A N 1
ATOM 630 C CA . LEU A 1 83 ? 8.897 -5.101 -7.499 1.00 97.00 83 LEU A CA 1
ATOM 631 C C . LEU A 1 83 ? 9.778 -6.332 -7.760 1.00 97.00 83 LEU A C 1
ATOM 633 O O . LEU A 1 83 ? 10.600 -6.310 -8.673 1.00 97.00 83 LEU A O 1
ATOM 637 N N . VAL A 1 84 ? 9.595 -7.419 -7.002 1.00 97.69 84 VAL A N 1
ATOM 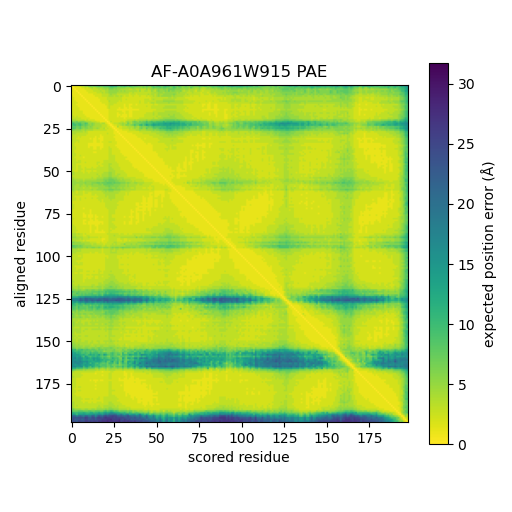638 C CA . VAL A 1 84 ? 10.444 -8.616 -7.131 1.00 97.69 84 VAL A CA 1
ATOM 639 C C . VAL A 1 84 ? 10.267 -9.297 -8.482 1.00 97.69 84 VAL A C 1
ATOM 641 O O . VAL A 1 84 ? 11.235 -9.806 -9.031 1.00 97.69 84 VAL A O 1
ATOM 644 N N . ILE A 1 85 ? 9.061 -9.285 -9.054 1.00 96.94 85 ILE A N 1
ATOM 645 C CA . ILE A 1 85 ? 8.841 -9.898 -10.364 1.00 96.94 85 ILE A CA 1
ATOM 646 C C . ILE A 1 85 ? 9.382 -8.984 -11.460 1.00 96.94 85 ILE A C 1
ATOM 648 O O . ILE A 1 85 ? 10.099 -9.469 -12.324 1.00 96.94 85 ILE A O 1
ATOM 652 N N . THR A 1 86 ? 9.129 -7.673 -11.409 1.00 96.19 86 THR A N 1
ATOM 653 C CA . THR A 1 86 ? 9.613 -6.746 -12.449 1.00 96.19 86 THR A CA 1
ATOM 654 C C . THR A 1 86 ? 11.143 -6.686 -12.487 1.00 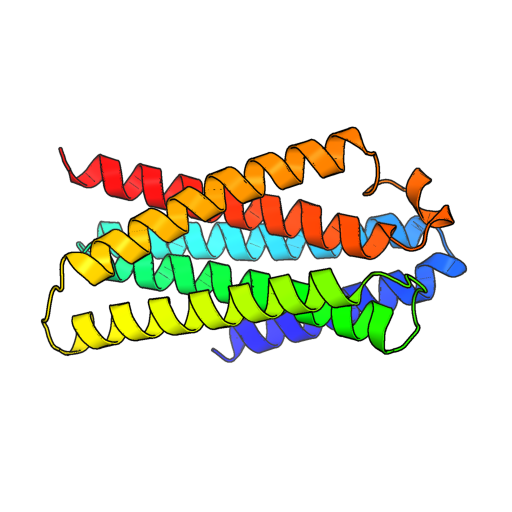96.19 86 THR A C 1
ATOM 656 O O . THR A 1 86 ? 11.746 -6.847 -13.543 1.00 96.19 86 THR A O 1
ATOM 659 N N . TYR A 1 87 ? 11.792 -6.516 -11.336 1.00 96.19 87 TYR A N 1
ATOM 660 C CA . TYR A 1 87 ? 13.241 -6.298 -11.281 1.00 96.19 87 TYR A CA 1
ATOM 661 C C . TYR A 1 87 ? 14.037 -7.575 -10.996 1.00 96.19 87 TYR A C 1
ATOM 663 O O . TYR A 1 87 ? 15.128 -7.759 -11.526 1.00 96.19 87 TYR A O 1
ATOM 671 N N . GLY A 1 88 ? 13.492 -8.506 -10.210 1.00 95.38 88 GLY A N 1
ATOM 672 C CA . GLY A 1 88 ? 14.160 -9.774 -9.904 1.00 95.38 88 GLY A CA 1
ATOM 673 C C . GLY A 1 88 ? 14.168 -10.776 -11.061 1.00 95.38 88 GLY A C 1
ATOM 674 O O . GLY A 1 88 ? 14.998 -11.681 -11.057 1.00 95.38 88 GLY A O 1
ATOM 675 N N . THR A 1 89 ? 13.295 -10.615 -12.064 1.00 94.62 89 THR A N 1
ATOM 676 C CA . THR A 1 89 ? 13.336 -11.420 -13.304 1.00 94.62 89 THR A CA 1
ATOM 677 C C . THR A 1 89 ? 14.083 -10.735 -14.452 1.00 94.62 89 THR A C 1
ATOM 679 O O . THR A 1 89 ? 14.258 -11.342 -15.505 1.00 94.62 89 THR A O 1
ATOM 682 N N . GLY A 1 90 ? 14.549 -9.496 -14.250 1.00 92.38 90 GLY A N 1
ATOM 683 C CA . GLY A 1 90 ? 15.298 -8.736 -15.253 1.00 92.38 90 GLY A CA 1
ATOM 684 C C . GLY A 1 90 ? 14.445 -8.106 -16.357 1.00 92.38 90 GLY A C 1
ATOM 685 O O . GLY A 1 90 ? 14.973 -7.840 -17.431 1.00 92.38 90 GLY A O 1
ATOM 686 N N . ILE A 1 91 ? 13.144 -7.868 -16.128 1.00 93.81 91 ILE A N 1
ATOM 687 C CA . ILE A 1 91 ? 12.299 -7.133 -17.091 1.00 93.81 91 ILE A CA 1
ATOM 688 C C . ILE A 1 91 ? 12.761 -5.677 -17.208 1.00 93.81 91 ILE A C 1
ATOM 690 O O . ILE A 1 91 ? 12.812 -5.135 -18.308 1.00 93.81 91 ILE A O 1
ATOM 694 N N . LEU A 1 92 ? 13.092 -5.059 -16.073 1.00 92.62 92 LEU A N 1
ATOM 695 C CA . LEU A 1 92 ? 13.744 -3.753 -15.990 1.00 92.62 92 LEU A CA 1
ATOM 696 C C . LEU A 1 92 ? 15.005 -3.880 -15.137 1.00 92.62 92 LEU A C 1
ATOM 698 O O . LEU A 1 92 ? 15.024 -4.664 -14.182 1.00 92.62 92 LEU A O 1
ATOM 702 N N . ASP A 1 93 ? 16.033 -3.089 -15.449 1.00 91.88 93 ASP A N 1
ATOM 703 C CA . ASP A 1 93 ? 17.289 -3.106 -14.704 1.00 91.88 93 ASP A CA 1
ATOM 704 C C . ASP A 1 93 ? 17.362 -1.936 -13.718 1.00 91.88 93 ASP A C 1
ATOM 706 O O . ASP A 1 93 ? 17.436 -0.765 -14.083 1.00 91.88 93 ASP A O 1
ATOM 710 N N . TRP A 1 94 ? 17.345 -2.254 -12.425 1.00 93.31 94 TRP A N 1
ATOM 711 C CA . TRP A 1 94 ? 17.555 -1.265 -11.374 1.00 93.31 94 TRP A CA 1
ATOM 712 C C . TRP A 1 94 ? 18.419 -1.845 -10.253 1.00 93.31 94 TRP A C 1
ATOM 714 O O . TRP A 1 94 ? 17.886 -2.461 -9.335 1.00 93.31 94 TRP A O 1
ATOM 724 N N . PRO A 1 95 ? 19.738 -1.593 -10.223 1.00 90.19 95 PRO A N 1
ATOM 725 C CA . PRO A 1 95 ? 20.662 -2.271 -9.303 1.00 90.19 95 PRO A CA 1
ATOM 726 C C . PRO A 1 95 ? 20.301 -2.187 -7.810 1.00 90.19 95 PRO A C 1
ATOM 728 O O . PRO A 1 95 ? 20.661 -3.059 -7.024 1.00 90.19 95 PRO A O 1
ATOM 731 N N . ASN A 1 96 ? 19.566 -1.146 -7.410 1.00 91.12 96 ASN A N 1
ATOM 732 C CA . ASN A 1 96 ? 19.229 -0.864 -6.018 1.00 91.12 96 ASN A CA 1
ATOM 733 C C . ASN A 1 96 ? 17.790 -1.256 -5.639 1.00 91.12 96 ASN A C 1
ATOM 735 O O . ASN A 1 96 ? 17.276 -0.736 -4.653 1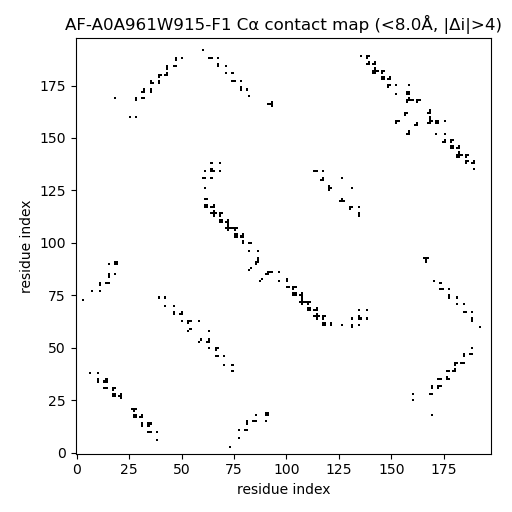.00 91.12 96 ASN A O 1
ATOM 739 N N . TRP A 1 97 ? 17.121 -2.151 -6.377 1.00 95.25 97 TRP A N 1
ATOM 740 C CA . TRP A 1 97 ? 15.734 -2.546 -6.078 1.00 95.25 97 TRP A CA 1
ATOM 741 C C . TRP A 1 97 ? 15.586 -3.353 -4.770 1.00 95.25 97 TRP A C 1
ATOM 743 O O . TRP A 1 97 ? 14.559 -3.273 -4.091 1.00 95.25 97 TRP A O 1
ATOM 753 N N . MET A 1 98 ? 16.620 -4.104 -4.376 1.00 96.38 98 MET A N 1
ATOM 754 C CA . MET A 1 98 ? 16.574 -5.055 -3.253 1.00 96.38 98 MET A CA 1
ATOM 755 C C . MET A 1 98 ? 16.217 -4.433 -1.887 1.00 96.38 98 MET A C 1
ATOM 757 O O . MET A 1 98 ? 15.323 -4.963 -1.223 1.00 96.38 98 MET A O 1
ATOM 761 N N . PRO A 1 99 ? 16.831 -3.317 -1.439 1.00 96.69 99 PRO A N 1
ATOM 762 C CA . PRO A 1 99 ? 16.443 -2.668 -0.184 1.00 96.69 99 PRO A CA 1
ATOM 763 C C . PRO A 1 99 ? 14.960 -2.281 -0.128 1.00 96.69 99 PRO A C 1
ATOM 765 O O . PRO A 1 99 ? 14.323 -2.428 0.915 1.00 96.69 99 PRO A O 1
ATOM 768 N N . PHE A 1 100 ? 14.388 -1.842 -1.253 1.00 95.62 100 PHE A N 1
ATOM 769 C CA . PHE A 1 100 ? 12.969 -1.496 -1.335 1.00 95.62 100 PHE A CA 1
ATOM 770 C C . PHE A 1 100 ? 12.092 -2.743 -1.250 1.00 95.62 100 PHE A C 1
ATOM 772 O O . PHE A 1 100 ? 11.116 -2.747 -0.505 1.00 95.62 100 PHE A O 1
ATOM 779 N N . PHE A 1 101 ? 12.470 -3.832 -1.926 1.00 97.31 101 PHE A N 1
ATOM 780 C CA . PHE A 1 101 ? 11.768 -5.109 -1.794 1.00 97.31 101 PHE A CA 1
ATOM 781 C C . PHE A 1 101 ? 11.737 -5.586 -0.339 1.00 97.31 101 PHE A C 1
ATOM 783 O O . PHE A 1 101 ? 10.667 -5.910 0.177 1.00 97.31 101 PHE A O 1
ATOM 790 N N . VAL A 1 102 ? 12.886 -5.575 0.343 1.00 97.94 102 VAL A N 1
ATOM 791 C CA . VAL A 1 102 ? 12.982 -5.993 1.748 1.00 97.94 102 VAL A CA 1
ATOM 792 C C . VAL A 1 102 ? 12.110 -5.110 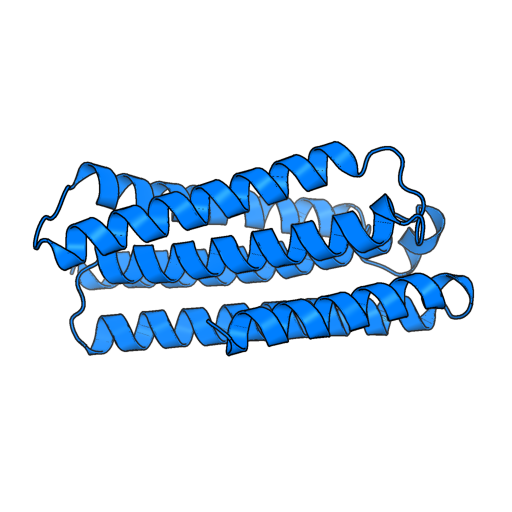2.640 1.00 97.94 102 VAL A C 1
ATOM 794 O O . VAL A 1 102 ? 11.371 -5.637 3.469 1.00 97.94 102 VAL A O 1
ATOM 797 N N . ALA A 1 103 ? 12.126 -3.788 2.446 1.00 97.12 103 ALA A N 1
ATOM 798 C CA . ALA A 1 103 ? 11.277 -2.872 3.205 1.00 97.12 103 ALA A CA 1
ATOM 799 C C . ALA A 1 103 ? 9.780 -3.181 3.020 1.00 97.12 103 ALA A C 1
ATOM 801 O O . ALA A 1 103 ? 9.041 -3.262 4.003 1.00 97.12 103 ALA A O 1
ATOM 802 N N . PHE A 1 104 ? 9.342 -3.419 1.780 1.00 97.81 104 PHE A N 1
ATOM 803 C CA . PHE A 1 104 ? 7.953 -3.768 1.472 1.00 97.81 104 PHE A CA 1
ATOM 804 C C . PHE A 1 104 ? 7.566 -5.124 2.071 1.00 97.81 104 PHE A C 1
ATOM 806 O O . PHE A 1 104 ? 6.504 -5.253 2.677 1.00 97.81 104 PHE A O 1
ATOM 813 N N . PHE A 1 105 ? 8.436 -6.127 1.948 1.00 98.00 105 PHE A N 1
ATOM 814 C CA . PHE A 1 105 ? 8.208 -7.463 2.490 1.00 98.00 105 PHE A CA 1
ATOM 815 C C . PHE A 1 105 ? 8.093 -7.450 4.021 1.00 98.00 105 PHE A C 1
ATOM 817 O O . PHE A 1 105 ? 7.165 -8.034 4.583 1.00 98.00 105 PHE A O 1
ATOM 824 N N . VAL A 1 106 ? 8.989 -6.732 4.704 1.00 97.94 106 VAL A N 1
ATOM 825 C CA . VAL A 1 106 ? 8.955 -6.584 6.165 1.00 97.94 106 VAL A CA 1
ATOM 826 C C . VAL A 1 106 ? 7.702 -5.828 6.605 1.00 97.94 106 VAL A C 1
ATOM 828 O O . VAL A 1 106 ? 7.020 -6.275 7.527 1.00 97.94 106 VAL A O 1
ATOM 831 N N . ALA A 1 107 ? 7.346 -4.729 5.933 1.00 97.50 107 ALA A N 1
ATOM 832 C CA . ALA A 1 107 ? 6.127 -3.983 6.239 1.00 97.50 107 ALA A CA 1
ATOM 833 C C . ALA A 1 107 ? 4.862 -4.835 6.036 1.00 97.50 107 ALA A C 1
ATOM 835 O O . ALA A 1 107 ? 3.968 -4.809 6.885 1.00 97.50 107 ALA A O 1
ATOM 836 N N . ALA A 1 108 ? 4.807 -5.641 4.969 1.00 98.06 108 ALA A N 1
ATOM 837 C CA . ALA A 1 108 ? 3.727 -6.594 4.731 1.00 98.06 108 ALA A CA 1
ATOM 838 C C . ALA A 1 108 ? 3.609 -7.607 5.875 1.00 98.06 108 ALA A C 1
ATOM 840 O O . ALA A 1 108 ? 2.528 -7.765 6.447 1.00 98.06 108 ALA A O 1
ATOM 841 N N . GLY A 1 109 ? 4.721 -8.250 6.243 1.00 97.56 109 GLY A N 1
ATOM 842 C CA . GLY A 1 109 ? 4.773 -9.225 7.330 1.00 97.56 109 GLY A CA 1
ATOM 843 C C . GLY A 1 109 ? 4.358 -8.628 8.674 1.00 97.56 109 GLY A C 1
ATOM 844 O O . GLY A 1 109 ? 3.523 -9.207 9.367 1.00 97.56 109 GLY A O 1
ATOM 845 N N . LEU A 1 110 ? 4.864 -7.438 9.009 1.00 96.88 110 LEU A N 1
ATOM 846 C CA . LEU A 1 110 ? 4.529 -6.736 10.247 1.00 96.88 110 LEU A CA 1
ATOM 847 C C . LEU A 1 110 ? 3.038 -6.383 10.316 1.00 96.88 110 LEU A C 1
ATOM 849 O O . LEU A 1 110 ? 2.394 -6.615 11.339 1.00 96.88 110 LEU A O 1
ATOM 853 N N . CYS A 1 111 ? 2.472 -5.877 9.217 1.00 97.38 111 CYS A N 1
ATOM 854 C CA . CYS A 1 111 ? 1.044 -5.587 9.133 1.00 97.38 111 CYS A CA 1
ATOM 855 C C . CYS A 1 111 ? 0.210 -6.866 9.306 1.00 97.38 111 CYS A C 1
ATOM 857 O O . CYS A 1 111 ? -0.710 -6.906 10.121 1.00 97.38 111 CYS A O 1
ATOM 859 N N . MET A 1 112 ? 0.547 -7.944 8.594 1.00 96.88 112 MET A N 1
ATOM 860 C CA . MET A 1 112 ? -0.177 -9.213 8.722 1.00 96.88 112 MET A CA 1
ATOM 861 C C . MET A 1 112 ? -0.092 -9.785 10.137 1.00 96.88 112 MET A C 1
ATOM 863 O O . MET A 1 112 ? -1.106 -10.233 10.674 1.00 96.88 112 MET A O 1
ATOM 867 N N . PHE A 1 113 ? 1.087 -9.724 10.757 1.00 95.88 113 PHE A N 1
ATOM 868 C CA . PHE A 1 113 ? 1.295 -10.171 12.127 1.00 95.88 113 PHE A CA 1
ATOM 869 C C . PHE A 1 113 ? 0.413 -9.386 13.104 1.00 95.88 113 PHE A C 1
ATOM 871 O O . PHE A 1 113 ? -0.419 -9.990 13.777 1.00 95.88 113 PHE A O 1
ATOM 878 N N . ILE A 1 114 ? 0.505 -8.053 13.119 1.00 94.00 114 ILE A N 1
ATOM 879 C CA . ILE A 1 114 ? -0.264 -7.203 14.045 1.00 94.00 114 ILE A CA 1
ATOM 880 C C . ILE A 1 114 ? -1.773 -7.336 13.805 1.00 94.00 114 ILE A C 1
ATOM 882 O O . ILE A 1 114 ? -2.536 -7.464 14.760 1.00 94.00 114 ILE A O 1
ATOM 886 N N . SER A 1 115 ? -2.211 -7.373 12.543 1.00 95.50 115 SER A N 1
ATOM 887 C CA . SER A 1 115 ? -3.615 -7.617 12.193 1.00 95.50 115 SER A CA 1
ATOM 888 C C . SER A 1 115 ? -4.111 -8.960 12.736 1.00 95.50 115 SER A C 1
ATOM 890 O O . SER A 1 115 ? -5.208 -9.040 13.290 1.00 95.50 115 SER A O 1
ATOM 892 N N . SER A 1 116 ? -3.303 -10.019 12.617 1.00 94.44 116 SER A N 1
ATOM 893 C CA . SER A 1 116 ? -3.658 -11.340 13.139 1.00 94.44 116 SER A CA 1
ATOM 894 C C . SER A 1 116 ? -3.724 -11.369 14.665 1.00 94.44 116 SER A C 1
ATOM 896 O O . SER A 1 116 ? -4.620 -12.004 15.212 1.00 94.44 116 SER A O 1
ATOM 898 N N . THR A 1 117 ? -2.827 -10.652 15.345 1.00 92.94 117 THR A N 1
ATOM 899 C CA . THR A 1 117 ? -2.814 -10.542 16.806 1.00 92.94 117 THR A CA 1
ATOM 900 C C . THR A 1 117 ? -4.054 -9.804 17.303 1.00 92.94 117 THR A C 1
ATOM 902 O O . THR A 1 117 ? -4.799 -10.368 18.093 1.00 92.94 117 THR A O 1
ATOM 905 N N . LEU A 1 118 ? -4.370 -8.631 16.740 1.00 91.50 118 LEU A N 1
ATOM 906 C CA . LEU A 1 118 ? -5.584 -7.880 17.092 1.00 91.50 118 LEU A CA 1
ATOM 907 C C . LEU A 1 118 ? -6.870 -8.703 16.894 1.00 91.50 118 LEU A C 1
ATOM 909 O O . LEU A 1 118 ? -7.802 -8.594 17.686 1.00 91.50 118 LEU A O 1
ATOM 913 N N . ARG A 1 119 ? -6.935 -9.535 15.842 1.00 92.06 119 ARG A N 1
ATOM 914 C CA . ARG A 1 119 ? -8.071 -10.451 15.618 1.00 92.06 119 ARG A CA 1
ATOM 915 C C . ARG A 1 119 ? -8.129 -11.589 16.627 1.00 92.06 119 ARG A C 1
ATOM 917 O O . ARG A 1 119 ? -9.216 -11.973 17.028 1.00 92.06 119 ARG A O 1
ATOM 924 N N . ARG A 1 120 ? -6.985 -12.137 17.031 1.00 90.19 120 ARG A N 1
ATOM 925 C CA . ARG A 1 120 ? -6.946 -13.201 18.042 1.00 90.19 120 ARG A CA 1
ATOM 926 C C . ARG A 1 120 ? -7.409 -12.700 19.405 1.00 90.19 120 ARG A C 1
ATOM 928 O O . ARG A 1 120 ? -8.122 -13.433 20.078 1.00 90.19 120 ARG A O 1
ATOM 935 N N . ASP A 1 121 ? -7.040 -11.479 19.781 1.00 87.88 121 ASP A N 1
ATOM 936 C CA . ASP A 1 121 ? -7.480 -10.873 21.043 1.00 87.88 121 ASP A CA 1
ATOM 937 C C . ASP A 1 121 ? -9.001 -10.666 21.038 1.00 87.88 121 ASP A C 1
ATOM 939 O O . ASP A 1 121 ? -9.695 -11.059 21.975 1.00 87.88 121 ASP A O 1
ATOM 943 N N . LEU A 1 122 ? -9.534 -10.175 19.912 1.00 86.50 122 LEU A N 1
ATOM 944 C CA . LEU A 1 122 ? -10.974 -10.080 19.662 1.00 86.50 122 LEU A CA 1
ATOM 945 C C . LEU A 1 122 ? -11.706 -11.405 19.848 1.00 86.50 122 LEU A C 1
ATOM 947 O O . LEU A 1 122 ? -12.698 -11.459 20.571 1.00 86.50 122 LEU A O 1
ATOM 951 N N . ASP A 1 123 ? -11.210 -12.467 19.214 1.00 88.25 123 ASP A N 1
ATOM 952 C CA . ASP A 1 123 ? -11.828 -13.793 19.271 1.00 88.25 123 ASP A CA 1
ATOM 953 C C . ASP A 1 123 ? -11.799 -14.381 20.698 1.00 88.25 123 ASP A C 1
ATOM 955 O O . ASP A 1 123 ? -12.619 -15.232 21.039 1.00 88.25 123 ASP A O 1
ATOM 959 N N . ARG A 1 124 ? -10.869 -13.921 21.546 1.00 87.50 124 ARG A N 1
ATOM 960 C CA . ARG A 1 124 ? -10.745 -14.312 22.959 1.00 87.50 124 ARG A CA 1
ATOM 961 C C . ARG A 1 124 ? -11.553 -13.436 23.915 1.00 87.50 124 ARG A C 1
ATOM 963 O O . ARG A 1 124 ? -11.614 -13.749 25.100 1.00 87.50 124 ARG A O 1
ATOM 970 N N . GLY A 1 125 ? -12.164 -12.354 23.429 1.00 80.81 125 GLY A N 1
ATOM 971 C CA . GLY A 1 125 ? -12.793 -11.341 24.281 1.00 80.81 125 GLY A CA 1
ATOM 972 C C . GLY A 1 125 ? -11.788 -10.555 25.131 1.00 80.81 125 GLY A C 1
ATOM 973 O O . GLY A 1 125 ? -12.182 -9.887 26.085 1.00 80.81 125 GLY A O 1
ATOM 974 N N . GLU A 1 126 ? -10.498 -10.634 24.800 1.00 78.25 126 GLU A N 1
ATOM 975 C CA . GLU A 1 126 ? -9.430 -9.894 25.461 1.00 78.25 126 GLU A CA 1
ATOM 976 C C . GLU A 1 126 ? -9.255 -8.540 24.756 1.00 78.25 126 GLU A C 1
ATOM 978 O O . GLU A 1 126 ? -9.218 -8.444 23.528 1.00 78.25 126 GLU A O 1
ATOM 983 N N . ALA A 1 127 ? -9.157 -7.465 25.535 1.00 68.19 127 ALA A N 1
ATOM 984 C CA . ALA A 1 127 ? -8.850 -6.132 25.031 1.00 68.19 127 ALA A CA 1
ATOM 985 C C . ALA A 1 127 ? -7.528 -5.672 25.649 1.00 68.19 127 ALA A C 1
ATOM 987 O O . ALA A 1 127 ? -7.517 -4.974 26.661 1.00 68.19 127 ALA A O 1
ATOM 988 N N . ASP A 1 128 ? -6.403 -6.103 25.071 1.00 77.81 128 ASP A N 1
ATOM 989 C CA . ASP A 1 128 ? -5.100 -5.577 25.476 1.00 77.81 128 ASP A CA 1
ATOM 990 C C . ASP A 1 128 ? -4.921 -4.160 24.911 1.00 77.81 128 ASP A C 1
ATOM 992 O O . ASP A 1 128 ? -4.689 -3.949 23.712 1.00 77.81 128 ASP A O 1
ATOM 996 N N . ASP A 1 129 ? -5.002 -3.175 25.804 1.00 83.31 129 ASP A N 1
ATOM 997 C CA . ASP A 1 129 ? -4.794 -1.763 25.496 1.00 83.31 129 ASP A CA 1
ATOM 998 C C . ASP A 1 129 ? -3.453 -1.499 24.798 1.00 83.31 129 ASP A C 1
ATOM 1000 O O . ASP A 1 129 ? -3.354 -0.585 23.976 1.00 83.31 129 ASP A O 1
ATOM 1004 N N . ARG A 1 130 ? -2.412 -2.298 25.071 1.00 84.19 130 ARG A N 1
ATOM 1005 C CA . ARG A 1 130 ? -1.095 -2.138 24.436 1.00 84.19 130 ARG A CA 1
ATOM 1006 C C . ARG A 1 130 ? -1.145 -2.495 22.959 1.00 84.19 130 ARG A C 1
ATOM 1008 O O . ARG A 1 130 ? -0.588 -1.773 22.132 1.00 84.19 130 ARG A O 1
ATOM 1015 N N . ILE A 1 131 ? -1.821 -3.588 22.617 1.00 81.19 131 ILE A N 1
ATOM 1016 C CA . ILE A 1 131 ? -1.945 -4.060 21.233 1.00 81.19 131 ILE A CA 1
ATOM 1017 C C . ILE A 1 131 ? -2.868 -3.116 20.450 1.00 81.19 131 ILE A C 1
ATOM 1019 O O . ILE A 1 131 ? -2.580 -2.774 19.299 1.00 81.19 131 ILE A O 1
ATOM 1023 N N . LEU A 1 132 ? -3.910 -2.589 21.100 1.00 85.50 132 LEU A N 1
ATOM 1024 C CA . LEU A 1 132 ? -4.755 -1.539 20.535 1.00 85.50 132 LEU A CA 1
ATOM 1025 C C . LEU A 1 132 ? -3.962 -0.255 20.230 1.00 85.50 132 LEU A C 1
ATOM 1027 O O . LEU A 1 132 ? -4.057 0.282 19.121 1.00 85.50 132 LEU A O 1
ATOM 1031 N N . GLN A 1 133 ? -3.160 0.228 21.185 1.00 88.31 133 GLN A N 1
ATOM 1032 C CA . GLN A 1 133 ? -2.299 1.401 20.992 1.00 88.31 133 GLN A CA 1
ATOM 1033 C C . GLN A 1 133 ? -1.281 1.178 19.873 1.00 88.31 133 GLN A C 1
ATOM 1035 O O . GLN A 1 133 ? -1.074 2.072 19.051 1.00 88.31 133 GLN A O 1
ATOM 1040 N N . LEU A 1 134 ? -0.698 -0.021 19.791 1.00 88.81 134 LEU A N 1
ATOM 1041 C CA . LEU A 1 134 ? 0.221 -0.391 18.719 1.00 88.81 134 LEU A CA 1
ATOM 1042 C C . LEU A 1 134 ? -0.449 -0.296 17.341 1.00 88.81 134 LEU A C 1
ATOM 1044 O O . LEU A 1 134 ? 0.147 0.248 16.411 1.00 88.81 134 LEU A O 1
ATOM 1048 N N . GLY A 1 135 ? -1.693 -0.766 17.209 1.00 87.81 135 GLY A N 1
ATOM 1049 C CA . GLY A 1 135 ? -2.452 -0.666 15.961 1.00 87.81 135 GLY A CA 1
ATOM 1050 C C . GLY A 1 135 ? -2.714 0.783 15.532 1.00 87.81 135 GLY A C 1
ATOM 1051 O O . GLY A 1 135 ? -2.506 1.144 14.367 1.00 87.81 135 GLY A O 1
ATOM 1052 N N . GLY A 1 136 ? -3.097 1.639 16.482 1.00 90.25 136 GLY A N 1
ATOM 1053 C CA . GLY A 1 136 ? -3.258 3.074 16.242 1.00 90.25 136 GLY A CA 1
ATOM 1054 C C . GLY A 1 136 ? -1.946 3.759 15.848 1.00 90.25 136 GLY A C 1
ATOM 1055 O O . GLY A 1 136 ? -1.908 4.504 14.866 1.00 90.25 136 GLY A O 1
ATOM 1056 N N . TYR A 1 137 ? -0.857 3.458 16.561 1.00 91.94 137 TYR A N 1
ATOM 1057 C CA . TYR A 1 137 ? 0.467 4.018 16.297 1.00 91.94 137 TYR A CA 1
ATOM 1058 C C . TYR A 1 137 ? 0.997 3.617 14.918 1.00 91.94 137 TYR A C 1
ATOM 1060 O O . TYR A 1 137 ? 1.405 4.484 14.147 1.00 91.94 137 TYR A O 1
ATOM 1068 N N . LEU A 1 138 ? 0.920 2.330 14.559 1.00 93.69 138 LEU A N 1
ATOM 1069 C CA . LEU A 1 138 ? 1.324 1.847 13.238 1.00 93.69 138 LEU A CA 1
ATOM 1070 C C . LEU A 1 138 ? 0.551 2.558 12.121 1.00 93.69 138 LEU A C 1
ATOM 1072 O O . LEU A 1 138 ? 1.147 2.987 11.136 1.00 93.69 138 LEU A O 1
ATOM 1076 N N . THR A 1 139 ? -0.764 2.721 12.292 1.00 93.81 139 THR A N 1
ATOM 1077 C CA . THR A 1 139 ? -1.627 3.415 11.324 1.00 93.81 139 THR A CA 1
ATOM 1078 C C . THR A 1 139 ? -1.202 4.881 11.148 1.00 93.81 139 THR A C 1
ATOM 1080 O O . THR A 1 139 ? -1.122 5.377 10.023 1.00 93.81 139 THR A O 1
ATOM 1083 N N . ALA A 1 140 ? -0.879 5.575 12.245 1.00 94.56 140 ALA A N 1
ATOM 1084 C CA . ALA A 1 140 ? -0.405 6.960 12.221 1.00 94.56 140 ALA A CA 1
ATOM 1085 C C . ALA A 1 140 ? 0.982 7.107 11.584 1.00 94.56 140 ALA A C 1
ATOM 1087 O O . ALA A 1 140 ? 1.170 7.957 10.713 1.00 94.56 140 ALA A O 1
ATOM 1088 N N . VAL A 1 141 ? 1.934 6.251 11.961 1.00 94.69 141 VAL A N 1
ATOM 1089 C CA . VAL A 1 141 ? 3.277 6.228 11.364 1.00 94.69 141 VAL A CA 1
ATOM 1090 C C . VAL A 1 141 ? 3.192 5.955 9.866 1.00 94.69 141 VAL A C 1
ATOM 1092 O O . VAL A 1 141 ? 3.855 6.640 9.087 1.00 94.69 141 VAL A O 1
ATOM 1095 N N . GLN A 1 142 ? 2.329 5.025 9.446 1.00 93.94 142 GLN A N 1
ATOM 1096 C CA . GLN A 1 142 ? 2.101 4.773 8.029 1.00 93.94 142 GLN A CA 1
ATOM 1097 C C . GLN A 1 142 ? 1.545 5.997 7.309 1.00 93.94 142 GLN A C 1
ATOM 1099 O O . GLN A 1 142 ? 2.049 6.346 6.249 1.00 93.94 142 GLN A O 1
ATOM 1104 N N . LEU A 1 143 ? 0.565 6.706 7.877 1.00 96.75 143 LEU A N 1
ATOM 1105 C CA . LEU A 1 143 ? 0.063 7.933 7.252 1.00 96.75 143 LEU A CA 1
ATOM 1106 C C . LEU A 1 143 ? 1.188 8.943 6.993 1.00 96.75 143 LEU A C 1
ATOM 1108 O O . LEU A 1 143 ? 1.333 9.429 5.873 1.00 96.75 143 LEU A O 1
ATOM 1112 N N . ILE A 1 144 ? 1.993 9.233 8.018 1.00 96.25 144 ILE A N 1
ATOM 1113 C CA . ILE A 1 144 ? 3.086 10.209 7.928 1.00 96.25 144 ILE A CA 1
ATOM 1114 C C . ILE A 1 144 ? 4.114 9.763 6.883 1.00 96.25 144 ILE A C 1
ATOM 1116 O O . ILE A 1 144 ? 4.474 10.542 5.999 1.00 96.25 144 ILE A O 1
ATOM 1120 N N . GLY A 1 145 ? 4.545 8.501 6.951 1.00 94.81 145 GLY A N 1
ATOM 1121 C CA . GLY A 1 145 ? 5.513 7.940 6.013 1.00 94.81 145 GLY A CA 1
ATOM 1122 C C . GLY A 1 145 ? 5.019 7.985 4.568 1.00 94.81 145 GLY A C 1
ATOM 1123 O O . GLY A 1 145 ? 5.776 8.337 3.666 1.00 94.81 145 GLY A O 1
ATOM 1124 N N . MET A 1 146 ? 3.740 7.686 4.338 1.00 97.44 146 MET A N 1
ATOM 1125 C CA . MET A 1 146 ? 3.173 7.654 2.992 1.00 97.44 146 MET A CA 1
ATOM 1126 C C . MET A 1 146 ? 2.957 9.049 2.411 1.00 97.44 146 MET A C 1
ATOM 1128 O O . MET A 1 146 ? 3.220 9.255 1.230 1.00 97.44 146 MET A O 1
ATOM 1132 N N . VAL A 1 147 ? 2.571 10.035 3.226 1.00 95.94 147 VAL A N 1
ATOM 1133 C CA . VAL A 1 147 ? 2.527 11.439 2.785 1.00 95.94 147 VAL A CA 1
ATOM 1134 C C . VAL A 1 147 ? 3.923 11.917 2.379 1.00 95.94 147 VAL A C 1
ATOM 1136 O O . VAL A 1 147 ? 4.079 12.496 1.304 1.00 95.94 147 VAL A O 1
ATOM 1139 N N . ALA A 1 148 ? 4.948 11.624 3.186 1.00 94.81 148 ALA A N 1
ATOM 1140 C CA . ALA A 1 148 ? 6.329 11.963 2.852 1.00 94.81 148 ALA A CA 1
ATOM 1141 C C . ALA A 1 148 ? 6.790 11.286 1.547 1.00 94.81 148 ALA A C 1
ATOM 1143 O O . ALA A 1 148 ? 7.394 11.942 0.698 1.00 94.81 148 ALA A O 1
ATOM 1144 N N . ALA A 1 149 ? 6.450 10.008 1.347 1.00 93.62 149 ALA A N 1
ATOM 1145 C CA . ALA A 1 149 ? 6.765 9.273 0.123 1.00 93.62 149 ALA A CA 1
ATOM 1146 C C . ALA A 1 149 ? 6.092 9.883 -1.120 1.00 93.62 149 ALA A C 1
ATOM 1148 O O . ALA A 1 149 ? 6.756 10.092 -2.135 1.00 93.62 149 ALA A O 1
ATOM 1149 N N . VAL A 1 150 ? 4.801 10.228 -1.038 1.00 94.38 150 VAL A N 1
ATOM 1150 C CA . VAL A 1 150 ? 4.063 10.879 -2.137 1.00 94.38 150 VAL A CA 1
ATOM 1151 C C . VAL A 1 150 ? 4.711 12.208 -2.518 1.00 94.38 150 VAL A C 1
ATOM 1153 O O . VAL A 1 150 ? 4.923 12.463 -3.704 1.00 94.38 150 VAL A O 1
ATOM 1156 N N . VAL A 1 151 ? 5.066 13.038 -1.533 1.00 92.06 151 VAL A N 1
ATOM 1157 C CA . VAL A 1 151 ? 5.747 14.318 -1.773 1.00 92.06 151 VAL A CA 1
ATOM 1158 C C . VAL A 1 151 ? 7.107 14.091 -2.434 1.00 92.06 151 VAL A C 1
ATOM 1160 O O . VAL A 1 151 ? 7.382 14.689 -3.473 1.00 92.06 151 VAL A O 1
ATOM 1163 N N . ALA A 1 152 ? 7.926 13.183 -1.894 1.00 89.06 152 ALA A N 1
ATOM 1164 C CA . ALA A 1 152 ? 9.258 12.893 -2.421 1.00 89.06 152 ALA A CA 1
ATOM 1165 C C . ALA A 1 152 ? 9.225 12.414 -3.884 1.00 89.06 152 ALA A C 1
ATOM 1167 O O . ALA A 1 152 ? 9.997 12.901 -4.710 1.00 89.06 152 ALA A O 1
ATOM 1168 N N . ILE A 1 153 ? 8.307 11.503 -4.226 1.00 89.12 153 ILE A N 1
ATOM 1169 C CA . ILE A 1 153 ? 8.170 10.974 -5.594 1.00 89.12 153 ILE A CA 1
ATOM 1170 C C . ILE A 1 153 ? 7.608 12.035 -6.548 1.00 89.12 153 ILE A C 1
ATOM 1172 O O . ILE A 1 153 ? 8.039 12.132 -7.697 1.00 89.12 153 ILE A O 1
ATOM 1176 N N . SER A 1 154 ? 6.666 12.857 -6.081 1.00 86.88 154 SER A N 1
ATOM 1177 C CA . SER A 1 154 ? 6.086 13.927 -6.901 1.00 86.88 154 SER A CA 1
ATOM 1178 C C . SER A 1 154 ? 7.127 14.994 -7.243 1.00 86.88 154 SER A C 1
ATOM 1180 O O . SER A 1 154 ? 7.191 15.450 -8.381 1.00 86.88 154 SER A O 1
ATOM 1182 N N . MET A 1 155 ? 7.982 15.352 -6.280 1.00 86.50 155 MET A N 1
ATOM 1183 C CA . MET A 1 155 ? 9.066 16.315 -6.486 1.00 86.50 155 MET A CA 1
ATOM 1184 C C . MET A 1 155 ? 10.193 15.772 -7.370 1.00 86.50 155 MET A C 1
ATOM 1186 O O . MET A 1 155 ? 10.820 16.547 -8.086 1.00 86.50 155 MET A O 1
ATOM 1190 N N . SER A 1 156 ? 10.455 14.461 -7.346 1.00 81.19 156 SER A N 1
ATOM 1191 C CA . SER A 1 156 ? 11.492 13.854 -8.190 1.00 81.19 156 SER A CA 1
ATOM 1192 C C . SER A 1 156 ? 11.056 13.652 -9.645 1.00 81.19 156 SER A C 1
ATOM 1194 O O . SER A 1 156 ? 11.893 13.356 -10.494 1.00 81.19 156 SER A O 1
ATOM 1196 N N . GLY A 1 157 ? 9.755 13.768 -9.948 1.00 77.25 157 GLY A N 1
ATOM 1197 C CA . GLY A 1 157 ? 9.199 13.465 -11.272 1.00 77.25 157 GLY A CA 1
ATOM 1198 C C . GLY A 1 157 ? 9.316 11.986 -11.668 1.00 77.25 157 GLY A C 1
ATOM 1199 O O . GLY A 1 157 ? 9.022 11.629 -12.812 1.00 77.25 157 GLY A O 1
ATOM 1200 N N . GLY A 1 158 ? 9.717 11.116 -10.732 1.00 74.25 158 GLY A N 1
ATOM 1201 C CA . GLY A 1 158 ? 10.122 9.735 -10.994 1.00 74.25 158 GLY A CA 1
ATOM 1202 C C . GLY A 1 158 ? 9.009 8.813 -11.499 1.00 74.25 158 GLY A C 1
ATOM 1203 O O . GLY A 1 158 ? 9.302 7.744 -12.025 1.00 74.25 158 GLY A O 1
ATOM 1204 N N . ALA A 1 159 ? 7.742 9.212 -11.363 1.00 69.25 159 ALA A N 1
ATOM 1205 C CA . ALA A 1 159 ? 6.580 8.450 -11.832 1.00 69.25 159 ALA A CA 1
ATOM 1206 C C . ALA A 1 159 ? 6.115 8.825 -13.257 1.00 69.25 159 ALA A C 1
ATOM 1208 O O . ALA A 1 159 ? 5.158 8.240 -13.768 1.00 69.25 159 ALA A O 1
ATOM 1209 N N . THR A 1 160 ? 6.757 9.810 -13.896 1.00 72.12 160 THR A N 1
ATOM 1210 C CA . THR A 1 160 ? 6.375 10.321 -15.225 1.00 72.12 160 THR A CA 1
ATOM 1211 C C . THR A 1 160 ? 7.111 9.605 -16.362 1.00 72.12 160 THR A C 1
ATOM 1213 O O . THR A 1 160 ? 8.127 8.950 -16.142 1.00 72.12 160 THR A O 1
ATOM 1216 N N . ILE A 1 161 ? 6.657 9.797 -17.609 1.00 61.84 161 ILE A N 1
ATOM 1217 C CA . ILE A 1 161 ? 7.355 9.307 -18.816 1.00 61.84 161 ILE A CA 1
ATOM 1218 C C . ILE A 1 161 ? 8.816 9.782 -18.894 1.00 61.84 161 ILE A C 1
ATOM 1220 O O . ILE A 1 161 ? 9.664 9.079 -19.439 1.00 61.84 161 ILE A O 1
ATOM 1224 N N . GLY A 1 162 ? 9.14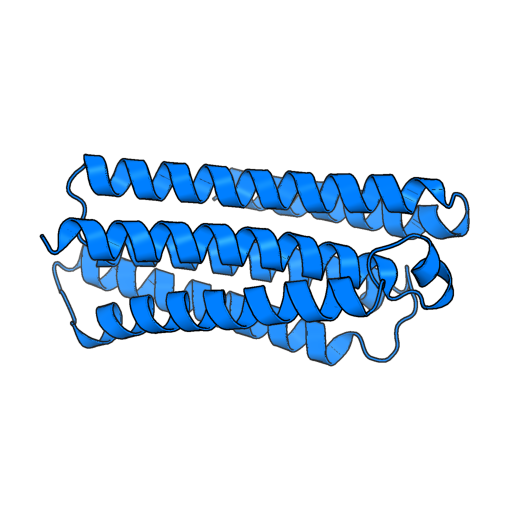8 10.941 -18.315 1.00 63.25 162 GLY A N 1
ATOM 1225 C CA . GLY A 1 162 ? 10.527 11.435 -18.281 1.00 63.25 162 GLY A CA 1
ATOM 1226 C C . GLY A 1 162 ? 11.504 10.492 -17.564 1.00 63.25 162 GLY A C 1
ATOM 1227 O O . GLY A 1 162 ? 12.697 10.518 -17.864 1.00 63.25 162 GLY A O 1
ATOM 1228 N N . ALA A 1 163 ? 11.003 9.625 -16.678 1.00 67.50 163 ALA A N 1
ATOM 1229 C CA . ALA A 1 163 ? 11.785 8.669 -15.897 1.00 67.50 163 ALA A CA 1
ATOM 1230 C C . ALA A 1 163 ? 12.017 7.316 -16.600 1.00 67.50 163 ALA A C 1
ATOM 1232 O O . ALA A 1 163 ? 12.670 6.442 -16.030 1.00 67.50 163 ALA A O 1
ATOM 1233 N N . ILE A 1 164 ? 11.541 7.127 -17.841 1.00 65.19 164 ILE A N 1
ATOM 1234 C CA . ILE A 1 164 ? 11.798 5.891 -18.611 1.00 65.19 164 ILE A CA 1
ATOM 1235 C C . ILE A 1 164 ? 13.301 5.621 -18.738 1.00 65.19 164 ILE A C 1
ATOM 1237 O O . ILE A 1 164 ? 13.728 4.479 -18.665 1.00 65.19 164 ILE A O 1
ATOM 1241 N N . LYS A 1 165 ? 14.120 6.675 -18.847 1.00 66.19 165 LYS A N 1
ATOM 1242 C CA . LYS A 1 165 ? 15.579 6.563 -19.013 1.00 66.19 165 LYS A CA 1
ATOM 1243 C C . LYS A 1 165 ? 16.314 5.964 -17.812 1.00 66.19 165 LYS A C 1
ATOM 1245 O O . LYS A 1 165 ? 17.500 5.680 -17.930 1.00 66.19 165 LYS A O 1
ATOM 1250 N N . THR A 1 166 ? 15.661 5.862 -16.657 1.00 70.88 166 THR A N 1
ATOM 1251 C CA . THR A 1 166 ? 16.290 5.394 -15.419 1.00 70.88 166 THR A CA 1
ATOM 1252 C C . THR A 1 166 ? 15.777 4.031 -14.968 1.00 70.88 166 THR A C 1
ATOM 1254 O O . THR A 1 166 ? 16.158 3.624 -13.878 1.00 70.88 166 THR A O 1
ATOM 1257 N N . ASP A 1 167 ? 14.893 3.363 -15.729 1.00 82.06 167 ASP A N 1
ATOM 1258 C CA . ASP A 1 167 ? 14.254 2.058 -15.430 1.00 82.06 167 ASP A CA 1
ATOM 1259 C C . ASP A 1 167 ? 13.532 1.942 -14.064 1.00 82.06 167 ASP A C 1
ATOM 1261 O O . ASP A 1 167 ? 12.848 0.964 -13.762 1.00 82.06 167 ASP A O 1
ATOM 1265 N N . THR A 1 168 ? 13.571 2.993 -13.246 1.00 87.56 168 THR A N 1
ATOM 1266 C CA . THR A 1 168 ? 12.898 3.121 -11.946 1.00 87.56 168 THR A CA 1
ATOM 1267 C C . THR A 1 168 ? 11.441 3.566 -12.055 1.00 87.56 168 THR A C 1
ATOM 1269 O O . THR A 1 168 ? 10.726 3.587 -11.053 1.00 87.56 168 THR A O 1
ATOM 1272 N N . TRP A 1 169 ? 10.979 3.934 -13.253 1.00 89.31 169 TRP A N 1
ATOM 1273 C CA . TRP A 1 169 ? 9.644 4.494 -13.473 1.00 89.31 169 TRP A CA 1
ATOM 1274 C C . TRP A 1 169 ? 8.524 3.545 -13.015 1.00 89.31 169 TRP A C 1
ATOM 1276 O O . TRP A 1 169 ? 7.562 3.996 -12.388 1.00 89.31 169 TRP A O 1
ATOM 1286 N N . ALA A 1 170 ? 8.668 2.236 -13.258 1.00 93.25 170 ALA A N 1
ATOM 1287 C CA . ALA A 1 170 ? 7.672 1.234 -12.883 1.00 93.25 170 ALA A CA 1
ATOM 1288 C C . ALA A 1 170 ? 7.554 1.123 -11.355 1.00 93.25 170 ALA A C 1
ATOM 1290 O O . ALA A 1 170 ? 6.453 1.225 -10.806 1.00 93.25 170 ALA A O 1
ATOM 1291 N N . ALA A 1 171 ? 8.690 1.024 -10.653 1.00 93.62 171 ALA A N 1
ATOM 1292 C CA . ALA A 1 171 ? 8.733 1.069 -9.192 1.00 93.62 171 ALA A CA 1
ATOM 1293 C C . ALA A 1 171 ? 8.101 2.356 -8.643 1.00 93.62 171 ALA A C 1
ATOM 1295 O O . ALA A 1 171 ? 7.249 2.290 -7.761 1.00 93.62 171 ALA A O 1
ATOM 1296 N N . ASN A 1 172 ? 8.448 3.522 -9.195 1.00 94.00 172 ASN A N 1
ATOM 1297 C CA . ASN A 1 172 ? 7.938 4.809 -8.719 1.00 94.00 172 ASN A CA 1
ATOM 1298 C C . ASN A 1 172 ? 6.417 4.936 -8.848 1.00 94.00 172 ASN A C 1
ATOM 1300 O O . ASN A 1 172 ? 5.785 5.530 -7.977 1.00 94.00 172 ASN A O 1
ATOM 1304 N N . GLN A 1 173 ? 5.809 4.365 -9.889 1.00 95.06 173 GLN A N 1
ATOM 1305 C CA . GLN A 1 173 ? 4.351 4.336 -10.017 1.00 95.06 173 GLN A CA 1
ATOM 1306 C C . GLN A 1 173 ? 3.710 3.432 -8.959 1.00 95.06 173 GLN A C 1
ATOM 1308 O O . GLN A 1 173 ? 2.771 3.858 -8.286 1.00 95.06 173 GLN A O 1
ATOM 1313 N N . VAL A 1 174 ? 4.242 2.222 -8.751 1.00 96.75 174 VAL A N 1
ATOM 1314 C CA . VAL A 1 174 ? 3.777 1.323 -7.677 1.00 96.75 174 VAL A CA 1
ATOM 1315 C C . VAL A 1 174 ? 3.914 2.000 -6.312 1.00 96.75 174 VAL A C 1
ATOM 1317 O O . VAL A 1 174 ? 2.981 1.965 -5.512 1.00 96.75 174 VAL A O 1
ATOM 1320 N N . PHE A 1 175 ? 5.042 2.664 -6.055 1.00 95.88 175 PHE A N 1
ATOM 1321 C CA . PHE A 1 175 ? 5.303 3.363 -4.799 1.00 95.88 175 PHE A CA 1
ATOM 1322 C C . PHE A 1 175 ? 4.351 4.540 -4.601 1.00 95.88 175 PHE A C 1
ATOM 1324 O O . PHE A 1 175 ? 3.762 4.663 -3.531 1.00 95.88 175 PHE A O 1
ATOM 1331 N N . LEU A 1 176 ? 4.153 5.374 -5.624 1.00 95.81 176 LEU A N 1
ATOM 1332 C CA . LEU A 1 176 ? 3.277 6.541 -5.554 1.00 95.81 176 LEU A CA 1
ATOM 1333 C C . LEU A 1 176 ? 1.832 6.135 -5.265 1.00 95.81 176 LEU A C 1
ATOM 1335 O O . LEU A 1 176 ? 1.231 6.620 -4.307 1.00 95.81 176 LEU A O 1
ATOM 1339 N N . PHE A 1 177 ? 1.269 5.234 -6.072 1.00 97.38 177 PHE A N 1
ATOM 1340 C CA . PHE A 1 177 ? -0.125 4.835 -5.900 1.00 97.38 177 PHE A CA 1
ATOM 1341 C C . PHE A 1 177 ? -0.317 3.952 -4.672 1.00 97.38 177 PHE A C 1
ATOM 1343 O O . PHE A 1 177 ? -1.345 4.066 -4.001 1.00 97.38 177 PHE A O 1
ATOM 1350 N N . GLY A 1 178 ? 0.650 3.098 -4.336 1.00 97.44 178 GLY A N 1
ATOM 1351 C CA . GLY A 1 178 ? 0.642 2.343 -3.085 1.00 97.44 178 GLY A CA 1
ATOM 1352 C C . GLY A 1 178 ? 0.618 3.275 -1.874 1.00 97.44 178 GLY A C 1
ATOM 1353 O O . GLY A 1 178 ? -0.233 3.120 -0.999 1.00 97.44 178 GLY A O 1
ATOM 1354 N N . ALA A 1 179 ? 1.473 4.302 -1.866 1.00 97.50 179 ALA A N 1
ATOM 1355 C CA . ALA A 1 179 ? 1.518 5.299 -0.804 1.00 97.50 179 ALA A CA 1
ATOM 1356 C C . ALA A 1 179 ? 0.225 6.120 -0.717 1.00 97.50 179 ALA A C 1
ATOM 1358 O O . ALA A 1 179 ? -0.296 6.313 0.379 1.00 97.50 179 ALA A O 1
ATOM 1359 N N . LEU A 1 180 ? -0.356 6.538 -1.846 1.00 97.69 180 LEU A N 1
ATOM 1360 C CA . LEU A 1 180 ? -1.655 7.221 -1.860 1.00 97.69 180 LEU A CA 1
ATOM 1361 C C . LEU A 1 180 ? -2.767 6.362 -1.241 1.00 97.69 180 LEU A C 1
ATOM 1363 O O . LEU A 1 180 ? -3.542 6.860 -0.423 1.00 97.69 180 LEU A O 1
ATOM 1367 N N . ALA A 1 181 ? -2.835 5.075 -1.591 1.00 98.06 181 AL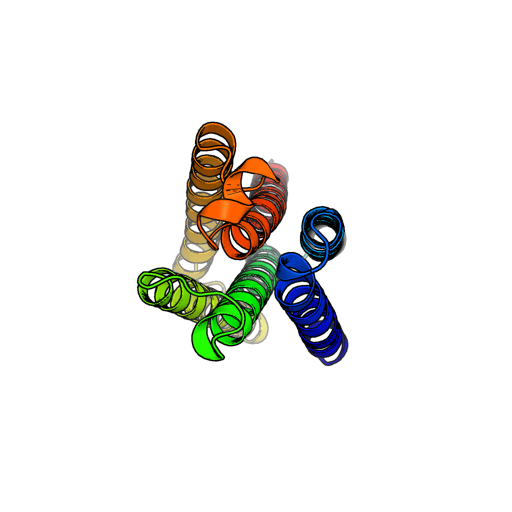A A N 1
ATOM 1368 C CA . ALA A 1 181 ? -3.829 4.166 -1.026 1.00 98.06 181 ALA A CA 1
ATOM 1369 C C . ALA A 1 181 ? -3.617 3.953 0.475 1.00 98.06 181 ALA A C 1
ATOM 1371 O O . ALA A 1 181 ? -4.560 4.091 1.252 1.00 98.06 181 ALA A O 1
ATOM 1372 N N . LEU A 1 182 ? -2.382 3.672 0.897 1.00 98.06 182 LEU A N 1
ATOM 1373 C CA . LEU A 1 182 ? -2.037 3.505 2.307 1.00 98.06 182 LEU A CA 1
ATOM 1374 C C . LEU A 1 182 ? -2.349 4.774 3.114 1.00 98.06 182 LEU A C 1
ATOM 1376 O O . LEU A 1 182 ? -2.966 4.679 4.171 1.00 98.06 182 LEU A O 1
ATOM 1380 N N . ALA A 1 183 ? -2.018 5.959 2.595 1.00 97.81 183 ALA A N 1
ATOM 1381 C CA . ALA A 1 183 ? -2.358 7.233 3.223 1.00 97.81 183 ALA A CA 1
ATOM 1382 C C . ALA A 1 183 ? -3.878 7.417 3.352 1.00 97.81 183 ALA A C 1
ATOM 1384 O O . ALA A 1 183 ? -4.361 7.773 4.426 1.00 97.81 183 ALA A O 1
ATOM 1385 N N . ALA A 1 184 ? -4.648 7.132 2.298 1.00 97.88 184 ALA A N 1
ATOM 1386 C CA . ALA A 1 184 ? -6.107 7.234 2.332 1.00 97.88 184 ALA A CA 1
ATOM 1387 C C . ALA A 1 184 ? -6.728 6.285 3.373 1.00 97.88 184 ALA A C 1
ATOM 1389 O O . ALA A 1 184 ? -7.577 6.701 4.165 1.00 97.88 184 ALA A O 1
ATOM 1390 N N . ILE A 1 185 ? -6.262 5.034 3.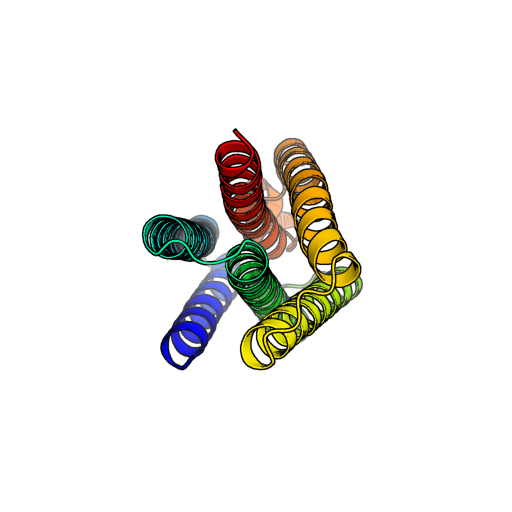413 1.00 97.38 185 ILE A N 1
ATOM 1391 C CA . ILE A 1 185 ? -6.696 4.004 4.365 1.00 97.38 185 ILE A CA 1
ATOM 1392 C C . ILE A 1 185 ? -6.386 4.427 5.806 1.00 97.38 185 ILE A C 1
ATOM 1394 O O . ILE A 1 185 ? -7.269 4.390 6.673 1.00 97.38 185 ILE A O 1
ATOM 1398 N N . SER A 1 186 ? -5.153 4.878 6.063 1.00 97.06 186 SER A N 1
ATOM 1399 C CA . SER A 1 186 ? -4.733 5.352 7.382 1.00 97.06 186 SER A CA 1
ATOM 1400 C C . SER A 1 186 ? -5.534 6.569 7.827 1.00 97.06 186 SER A C 1
ATOM 1402 O O . SER A 1 186 ? -6.081 6.578 8.928 1.00 97.06 186 SER A O 1
ATOM 1404 N N . ALA A 1 187 ? -5.629 7.594 6.975 1.00 96.69 187 ALA A N 1
ATOM 1405 C CA . ALA A 1 187 ? -6.310 8.844 7.295 1.00 96.69 187 ALA A CA 1
ATOM 1406 C C . ALA A 1 187 ? -7.787 8.610 7.614 1.00 96.69 187 ALA A C 1
ATOM 1408 O O . ALA A 1 187 ? -8.301 9.148 8.597 1.00 96.69 187 ALA A O 1
ATOM 1409 N N . TYR A 1 188 ? -8.458 7.772 6.818 1.00 96.56 188 TYR A N 1
ATOM 1410 C CA . TYR A 1 188 ? -9.854 7.433 7.052 1.00 96.56 188 TYR A CA 1
ATOM 1411 C C . TYR A 1 188 ? -10.044 6.724 8.395 1.00 96.56 188 TYR A C 1
ATOM 1413 O O . TYR A 1 188 ? -10.897 7.123 9.188 1.00 96.56 188 TYR A O 1
ATOM 1421 N N . THR A 1 189 ? -9.211 5.721 8.676 1.00 94.81 189 THR A N 1
ATOM 1422 C CA . THR A 1 189 ? -9.282 4.943 9.919 1.00 94.81 189 THR A CA 1
ATOM 1423 C C . THR A 1 189 ? -9.033 5.816 11.144 1.00 94.81 189 THR A C 1
ATOM 1425 O O . THR A 1 189 ? -9.795 5.759 12.105 1.00 94.81 189 THR A O 1
ATOM 1428 N N . LEU A 1 190 ? -8.000 6.663 11.107 1.00 93.69 190 LEU A N 1
ATOM 1429 C CA . LEU A 1 190 ? -7.672 7.559 12.217 1.00 93.69 190 LEU A CA 1
ATOM 1430 C C . LEU A 1 190 ? -8.797 8.557 12.470 1.00 93.69 190 LEU A C 1
ATOM 1432 O O . LEU A 1 190 ? -9.242 8.684 13.610 1.00 93.69 190 LEU A O 1
ATOM 1436 N N . LYS A 1 191 ? -9.314 9.200 11.414 1.00 93.00 191 LYS A N 1
ATOM 1437 C CA . LYS A 1 191 ? -10.456 10.115 11.519 1.00 93.00 191 LYS A CA 1
ATOM 1438 C C . LYS A 1 191 ? -11.657 9.431 12.168 1.00 93.00 191 LYS A C 1
ATOM 1440 O O . LYS A 1 191 ? -12.266 9.999 13.068 1.00 93.00 191 LYS A O 1
ATOM 1445 N N . ALA A 1 192 ? -11.981 8.225 11.716 1.00 87.19 192 ALA A N 1
ATOM 1446 C CA . ALA A 1 192 ? -13.119 7.481 12.225 1.00 87.19 192 ALA A CA 1
ATOM 1447 C C . ALA A 1 192 ? -12.923 7.082 13.700 1.00 87.19 192 ALA A C 1
ATOM 1449 O O . ALA A 1 192 ? -13.800 7.308 14.523 1.00 87.19 192 ALA A O 1
ATOM 1450 N N . SER A 1 193 ? -11.716 6.641 14.063 1.00 79.75 193 SER A N 1
ATOM 1451 C CA . SER A 1 193 ? -11.375 6.256 15.439 1.00 79.75 193 SER A CA 1
ATOM 1452 C C . SER A 1 193 ? -11.327 7.413 16.450 1.00 79.75 193 SER A C 1
ATOM 1454 O O . SER A 1 193 ? -11.413 7.163 17.649 1.00 79.75 193 SER A O 1
ATOM 1456 N N . ILE A 1 194 ? -11.164 8.659 15.986 1.00 71.56 194 ILE A N 1
ATOM 1457 C CA . ILE A 1 194 ? -11.241 9.876 16.815 1.00 71.56 194 ILE A CA 1
ATOM 1458 C C . ILE A 1 194 ? -12.701 10.326 16.983 1.00 71.56 194 ILE A C 1
ATOM 1460 O O . ILE A 1 194 ? -13.051 10.888 18.018 1.00 71.56 194 ILE A O 1
ATOM 1464 N N . GLY A 1 195 ? -13.544 10.095 15.969 1.00 58.88 195 GLY A N 1
ATOM 1465 C CA . GLY A 1 195 ? -14.959 10.472 15.971 1.00 58.88 195 GLY A CA 1
ATOM 1466 C C . GLY A 1 195 ? -15.790 9.725 17.015 1.00 58.88 195 GLY A C 1
ATOM 1467 O O . GLY A 1 195 ? -16.617 10.356 17.659 1.00 58.88 195 GLY A O 1
ATOM 1468 N N . ASP A 1 196 ? -15.503 8.441 17.241 1.00 51.72 196 ASP A N 1
ATOM 1469 C CA . ASP A 1 196 ? -16.210 7.593 18.220 1.00 51.72 196 ASP A CA 1
ATOM 1470 C C . ASP A 1 196 ? -15.797 7.852 19.687 1.00 51.72 196 ASP A C 1
ATOM 1472 O O . ASP A 1 196 ? -16.323 7.227 20.604 1.00 51.72 196 ASP A O 1
ATOM 1476 N N . ALA A 1 197 ? -14.832 8.747 19.936 1.00 46.22 197 ALA A N 1
ATOM 1477 C CA . ALA A 1 197 ? -14.400 9.131 21.286 1.00 46.22 197 ALA A CA 1
ATOM 1478 C C . ALA A 1 197 ? -15.170 10.343 21.859 1.00 46.22 197 ALA A C 1
ATOM 1480 O O . ALA A 1 197 ? -14.791 10.860 22.913 1.00 46.22 197 ALA A O 1
ATOM 1481 N N . ARG A 1 198 ? -16.204 10.825 21.157 1.00 37.22 198 ARG A N 1
ATOM 1482 C CA . ARG A 1 198 ? -17.118 11.898 21.581 1.00 37.22 198 ARG A CA 1
ATOM 1483 C C . ARG A 1 198 ? -18.545 11.382 21.628 1.00 37.22 198 ARG A C 1
ATOM 1485 O O . ARG A 1 198 ? -19.273 11.854 22.525 1.00 37.22 198 ARG A O 1
#

Radius of gyration: 17.45 Å; Cα contacts (8 Å, |Δi|>4): 229; chains: 1; bounding box: 43×32×53 Å

Foldseek 3Di:
DVVLVVLLVVLLVLLQVLLLCCVVDVCSLVSLLVSLQVSLVVLLVVLLVVLVVCVVVVHDLLLNLLSLLLSLLSLLVSLLSSLCSCDVVPSFDDPPSVVVSVVSNVSSVVSNVLSVVSVVCVVVVHDDPVSSVVSLVNLVVLLVVLVVLLVVLVVVVLCPSVVVVNSCNSSSSSSNSSSVSSNSSSVSSNVSVVVVVD